Protein AF-0000000085160813 (afdb_homodimer)

Solvent-accessible surface area (backbone atoms only — not comparable to full-atom values): 10496 Å² total; per-residue (Å²): 85,56,68,82,38,68,62,29,59,53,36,38,46,52,50,18,43,39,46,23,71,34,68,50,29,67,55,45,36,49,30,48,58,68,72,34,52,64,67,52,45,16,50,51,15,44,50,53,50,48,43,52,39,50,74,70,67,48,56,68,69,58,50,25,67,74,47,64,45,54,66,67,61,50,50,50,44,50,52,48,46,66,38,85,87,19,41,54,50,55,48,49,51,50,42,51,57,68,76,96,84,55,67,82,38,68,62,29,59,52,36,38,47,52,49,18,43,38,46,25,70,34,67,48,28,67,55,46,36,50,30,49,57,68,73,34,51,62,66,52,45,17,50,51,16,44,50,53,51,49,44,53,40,50,73,70,65,48,55,68,69,57,52,25,67,75,47,66,45,55,66,67,60,50,50,49,44,50,52,48,46,66,37,85,88,19,40,54,50,55,49,50,51,51,41,53,57,68,76,96

Radius of gyration: 16.76 Å; Cα contacts (8 Å, |Δi|>4): 234; chains: 2; bounding box: 32×49×36 Å

Organism: Gracilinema caldarium (strain ATCC 51460 / DSM 7334 / H1) (NCBI:txid744872)

pLDDT: mean 96.13, std 3.28, range [78.94, 98.88]

Nearest PDB structures (foldseek):
  3g1c-assembly1_A-2  TM=8.748E-01  e=9.499E-03  Lachnospira eligens ATCC 27750
  3frw-assembly1_A  TM=8.887E-01  e=3.135E-02  Blautia obeum ATCC 29174
  3frw-assembly2_D  TM=8.848E-01  e=4.867E-02  Blautia obeum ATCC 29174
  3kor-assembly1_A  TM=8.767E-01  e=7.095E-02  Staphylococcus aureus subsp. aureus USA300_TCH1516
  2m8g-assembly1_X  TM=5.312E-01  e=3.279E+00  Aquifex aeolicus VF5

Structure (mmCIF, N/CA/C/O backbone):
data_AF-0000000085160813-model_v1
#
loop_
_entity.id
_entity.type
_entity.pdbx_description
1 polymer 'Trp repressor'
#
loop_
_atom_site.group_PDB
_atom_site.id
_atom_site.type_symbol
_atom_site.label_atom_id
_atom_site.label_alt_id
_atom_site.label_comp_id
_atom_site.l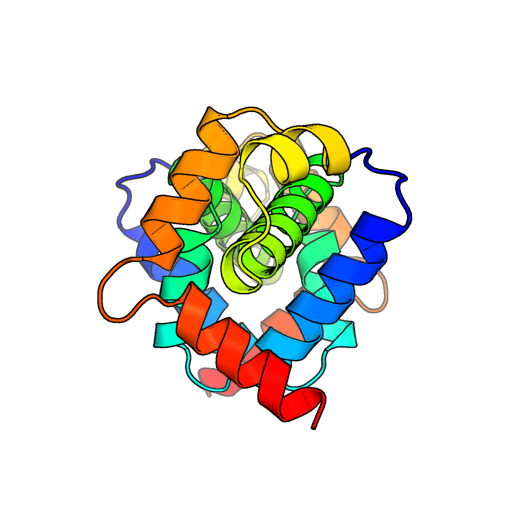abel_asym_id
_atom_site.label_entity_id
_atom_site.label_seq_id
_atom_site.pdbx_PDB_ins_code
_atom_site.Cartn_x
_atom_site.Cartn_y
_atom_site.Cartn_z
_atom_site.occupancy
_atom_site.B_iso_or_equiv
_atom_site.auth_seq_id
_atom_site.auth_comp_id
_atom_site.auth_asym_id
_atom_site.auth_atom_id
_atom_site.pdbx_PDB_model_num
ATOM 1 N N . MET A 1 1 ? 11.016 8.906 8.727 1 80.12 1 MET A N 1
ATOM 2 C CA . MET A 1 1 ? 10.57 8.242 9.953 1 80.12 1 MET A CA 1
ATOM 3 C C . MET A 1 1 ? 11.344 6.945 10.172 1 80.12 1 MET A C 1
ATOM 5 O O . MET A 1 1 ? 11.562 6.18 9.234 1 80.12 1 MET A O 1
ATOM 9 N N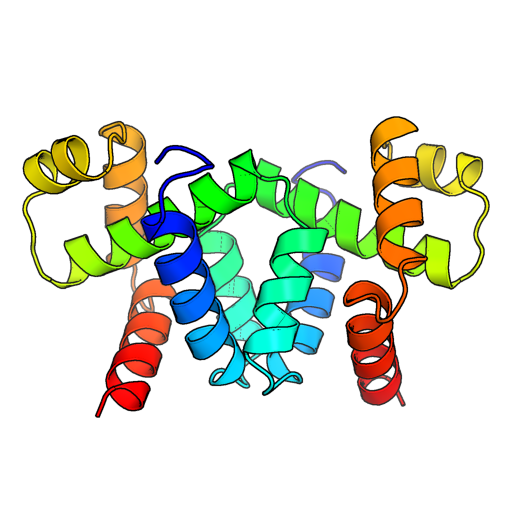 . LYS A 1 2 ? 11.758 6.844 11.344 1 88.06 2 LYS A N 1
ATOM 10 C CA . LYS A 1 2 ? 12.484 5.617 11.672 1 88.06 2 LYS A CA 1
ATOM 11 C C . LYS A 1 2 ? 11.547 4.414 11.695 1 88.06 2 LYS A C 1
ATOM 13 O O . LYS A 1 2 ? 10.383 4.535 12.094 1 88.06 2 LYS A O 1
ATOM 18 N N . ILE A 1 3 ? 12 3.271 11.336 1 89.62 3 ILE A N 1
ATOM 19 C CA . ILE A 1 3 ? 11.195 2.057 11.25 1 89.62 3 ILE A CA 1
ATOM 20 C C . ILE A 1 3 ? 10.547 1.768 12.602 1 89.62 3 ILE A C 1
ATOM 22 O O . ILE A 1 3 ? 9.391 1.343 12.664 1 89.62 3 ILE A O 1
ATOM 26 N N . ASP A 1 4 ? 11.258 2.117 13.633 1 90.62 4 ASP A N 1
ATOM 27 C CA . ASP A 1 4 ? 10.773 1.764 14.969 1 90.62 4 ASP A CA 1
ATOM 28 C C . ASP A 1 4 ? 10 2.918 15.594 1 90.62 4 ASP A C 1
ATOM 30 O O . ASP A 1 4 ? 9.531 2.814 16.734 1 90.62 4 ASP A O 1
ATOM 34 N N . ASP A 1 5 ? 9.805 4.004 14.906 1 92.25 5 ASP A N 1
ATOM 35 C CA . ASP A 1 5 ? 9.023 5.137 15.398 1 92.25 5 ASP A CA 1
ATOM 36 C C . ASP A 1 5 ? 7.566 4.746 15.617 1 92.25 5 ASP A C 1
ATOM 38 O O . ASP A 1 5 ? 6.926 4.184 14.719 1 92.25 5 ASP A O 1
ATOM 42 N N . PRO A 1 6 ? 7.023 4.984 16.828 1 94.19 6 PRO A N 1
ATOM 43 C CA . PRO A 1 6 ? 5.625 4.648 17.094 1 94.19 6 PRO A CA 1
ATOM 44 C C . PRO A 1 6 ? 4.66 5.312 16.125 1 94.19 6 PRO A C 1
ATOM 46 O O . PRO A 1 6 ? 3.572 4.789 15.867 1 94.19 6 PRO A O 1
ATOM 49 N N . ALA A 1 7 ? 5.043 6.387 15.547 1 95.12 7 ALA A N 1
ATOM 50 C CA . ALA A 1 7 ? 4.199 7.105 14.594 1 95.12 7 ALA A CA 1
ATOM 51 C C . ALA A 1 7 ? 3.967 6.281 13.336 1 95.12 7 ALA A C 1
ATOM 53 O O . ALA A 1 7 ? 2.969 6.469 12.641 1 95.12 7 ALA A O 1
ATOM 54 N N . VAL A 1 8 ? 4.922 5.398 13.031 1 96.94 8 VAL A N 1
ATOM 55 C CA . VAL A 1 8 ? 4.762 4.547 11.852 1 96.94 8 VAL A CA 1
ATOM 56 C C . VAL A 1 8 ? 3.527 3.666 12.016 1 96.94 8 VAL A C 1
ATOM 58 O O . VAL A 1 8 ? 2.656 3.639 11.141 1 96.94 8 VAL A O 1
ATOM 61 N N . GLU A 1 9 ? 3.475 3.014 13.156 1 97.25 9 GLU A N 1
ATOM 62 C CA . GLU A 1 9 ? 2.346 2.123 13.414 1 97.25 9 GLU A CA 1
ATOM 63 C C . GLU A 1 9 ? 1.035 2.9 13.484 1 97.25 9 GLU A C 1
ATOM 65 O O . GLU A 1 9 ? 0.008 2.445 12.977 1 97.25 9 GLU A O 1
ATOM 70 N N . MET A 1 10 ? 1.058 4.035 14.094 1 97.44 10 MET A N 1
ATOM 71 C CA . MET A 1 10 ? -0.137 4.867 14.227 1 97.44 10 MET A CA 1
ATOM 72 C C . MET A 1 10 ? -0.658 5.285 12.852 1 97.44 10 MET A C 1
ATOM 74 O O . MET A 1 10 ? -1.855 5.188 12.586 1 97.44 10 MET A O 1
ATOM 78 N N . ASN A 1 11 ? 0.221 5.691 11.992 1 97.94 11 ASN A N 1
ATOM 79 C CA . ASN A 1 11 ? -0.177 6.145 10.664 1 97.94 11 ASN A CA 1
ATOM 80 C C . ASN A 1 11 ? -0.606 4.977 9.773 1 97.94 11 ASN A C 1
ATOM 82 O O . ASN A 1 11 ? -1.525 5.109 8.969 1 97.94 11 ASN A O 1
ATOM 86 N N . LEU A 1 12 ? 0.11 3.828 9.93 1 98.31 12 LEU A N 1
ATOM 87 C CA . LEU A 1 12 ? -0.296 2.648 9.172 1 98.31 12 LEU A CA 1
ATOM 88 C C . LEU A 1 12 ? -1.708 2.217 9.555 1 98.31 12 LEU A C 1
ATOM 90 O O . LEU A 1 12 ? -2.512 1.868 8.688 1 98.31 12 LEU A O 1
ATOM 94 N N . LYS A 1 13 ? -1.999 2.246 10.828 1 98.31 13 LYS A N 1
ATOM 95 C CA . LYS A 1 13 ? -3.326 1.86 11.297 1 98.31 13 LYS A CA 1
ATOM 96 C C . LYS A 1 13 ? -4.391 2.826 10.781 1 98.31 13 LYS A C 1
ATOM 98 O O . LYS A 1 13 ? -5.477 2.402 10.375 1 98.31 13 LYS A O 1
ATOM 103 N N . GLU A 1 14 ? -4.117 4.055 10.875 1 98.56 14 GLU A N 1
ATOM 104 C CA . GLU A 1 14 ? -5.062 5.059 10.383 1 98.56 14 GLU A CA 1
ATOM 105 C C . GLU A 1 14 ? -5.305 4.902 8.883 1 98.56 14 GLU A C 1
ATOM 107 O O . GLU A 1 14 ? -6.445 4.984 8.422 1 98.56 14 GLU A O 1
ATOM 112 N N . LEU A 1 15 ? -4.215 4.695 8.148 1 98.56 15 LEU A N 1
ATOM 113 C CA . LEU A 1 15 ? -4.32 4.449 6.711 1 98.56 15 LEU A CA 1
ATOM 114 C C . LEU A 1 15 ? -5.168 3.211 6.434 1 98.56 15 LEU A C 1
ATOM 116 O O . LEU A 1 15 ? -6.031 3.229 5.555 1 98.56 15 LEU A O 1
ATOM 120 N N . SER A 1 16 ? -4.922 2.16 7.164 1 98.81 16 SER A N 1
ATOM 121 C CA . SER A 1 16 ? -5.652 0.907 7.004 1 98.81 16 SER A CA 1
ATOM 122 C C . SER A 1 16 ? -7.141 1.092 7.297 1 98.81 16 SER A C 1
ATOM 124 O O . SER A 1 16 ? -7.988 0.524 6.609 1 98.81 16 SER A O 1
ATOM 126 N N . ARG A 1 17 ? -7.426 1.904 8.312 1 98.56 17 ARG A N 1
ATOM 127 C CA . ARG A 1 17 ? -8.82 2.221 8.617 1 98.56 17 ARG A CA 1
ATOM 128 C C . ARG A 1 17 ? -9.477 2.955 7.453 1 98.56 17 ARG A C 1
ATOM 130 O O . ARG A 1 17 ? -10.633 2.688 7.121 1 98.56 17 ARG A O 1
ATOM 137 N N . THR A 1 18 ? -8.789 3.836 6.898 1 98.69 18 THR A N 1
ATOM 138 C CA . THR A 1 18 ? -9.312 4.613 5.781 1 98.69 18 THR A CA 1
ATOM 139 C C . THR A 1 18 ? -9.562 3.723 4.57 1 98.69 18 THR A C 1
ATOM 141 O O . THR A 1 18 ? -10.602 3.834 3.914 1 98.69 18 THR A O 1
ATOM 144 N N . LEU A 1 19 ? -8.617 2.84 4.301 1 98.75 19 LEU A N 1
ATOM 145 C CA . LEU A 1 19 ? -8.781 1.889 3.207 1 98.75 19 LEU A CA 1
ATOM 146 C C . LEU A 1 19 ? -9.992 0.988 3.449 1 98.75 19 LEU A C 1
ATOM 148 O O . LEU A 1 19 ? -10.781 0.739 2.533 1 98.75 19 LEU A O 1
ATOM 152 N N . ALA A 1 20 ? -10.18 0.559 4.672 1 98.56 20 ALA A N 1
ATOM 153 C CA . ALA A 1 20 ? -11.273 -0.348 5.02 1 98.56 20 ALA A CA 1
ATOM 154 C C . ALA A 1 20 ? -12.633 0.327 4.828 1 98.56 20 ALA A C 1
ATOM 156 O O . ALA A 1 20 ? -13.641 -0.347 4.625 1 98.56 20 ALA A O 1
ATOM 157 N N . ALA A 1 21 ? -12.586 1.602 4.887 1 98.19 21 ALA A N 1
ATOM 158 C CA . ALA A 1 21 ? -13.82 2.363 4.77 1 98.19 21 ALA A CA 1
ATOM 159 C C . ALA A 1 21 ? -14.102 2.74 3.314 1 98.19 21 ALA A C 1
ATOM 161 O O . ALA A 1 21 ? -15.125 3.354 3.012 1 98.19 21 ALA A O 1
ATOM 162 N N . THR A 1 22 ? -13.18 2.412 2.43 1 97.62 22 THR A N 1
ATOM 163 C CA . THR A 1 22 ? -13.305 2.736 1.013 1 97.62 22 THR A CA 1
ATOM 164 C C . THR A 1 22 ? -13.727 1.505 0.213 1 97.62 22 THR A C 1
ATOM 166 O O . THR A 1 22 ? -12.969 0.536 0.117 1 97.62 22 THR A O 1
ATOM 169 N N . SER A 1 23 ? -14.867 1.475 -0.382 1 96.75 23 SER A N 1
ATOM 170 C CA . SER A 1 23 ? -15.336 0.348 -1.183 1 96.75 23 SER A CA 1
ATOM 171 C C . SER A 1 23 ? -15.117 0.601 -2.67 1 96.75 23 SER A C 1
ATOM 173 O O . SER A 1 23 ? -15.492 -0.225 -3.506 1 96.75 23 SER A O 1
ATOM 175 N N . ASP A 1 24 ? -14.539 1.69 -3.01 1 98.19 24 ASP A N 1
ATOM 176 C CA . ASP A 1 24 ? -14.273 2.086 -4.391 1 98.19 24 ASP A CA 1
ATOM 177 C C . ASP A 1 24 ? -12.883 1.644 -4.832 1 98.19 24 ASP A C 1
ATOM 179 O O . ASP A 1 24 ? -11.891 2.332 -4.57 1 98.19 24 ASP A O 1
ATOM 183 N N . ALA A 1 25 ? -12.844 0.608 -5.648 1 98.62 25 ALA A N 1
ATOM 184 C CA . ALA A 1 25 ? -11.578 0.016 -6.07 1 98.62 25 ALA A CA 1
ATOM 185 C C . ALA A 1 25 ? -10.773 0.993 -6.922 1 98.62 25 ALA A C 1
ATOM 187 O O . ALA A 1 25 ? -9.547 1.037 -6.836 1 98.62 25 ALA A O 1
ATOM 188 N N . GLU A 1 26 ? -11.453 1.735 -7.754 1 98.62 26 GLU A N 1
ATOM 189 C CA . GLU A 1 26 ? -10.766 2.693 -8.609 1 98.62 26 GLU A CA 1
ATOM 190 C C . GLU A 1 26 ? -10.109 3.801 -7.789 1 98.62 26 GLU A C 1
ATOM 192 O O . GLU A 1 26 ? -8.992 4.223 -8.078 1 98.62 26 GLU A O 1
ATOM 197 N N . LEU A 1 27 ? -10.781 4.266 -6.77 1 98.62 27 LEU A N 1
ATOM 198 C CA . LEU A 1 27 ? -10.203 5.262 -5.875 1 98.62 27 LEU A CA 1
ATOM 199 C C . LEU A 1 27 ? -8.984 4.699 -5.152 1 98.62 27 LEU A C 1
ATOM 201 O O . LEU A 1 27 ? -7.973 5.387 -5.008 1 98.62 27 LEU A O 1
ATOM 205 N N . ILE A 1 28 ? -9.102 3.463 -4.738 1 98.81 28 ILE A N 1
ATOM 206 C CA . ILE A 1 28 ? -7.984 2.854 -4.031 1 98.81 28 ILE A CA 1
ATOM 207 C C . ILE A 1 28 ? -6.781 2.744 -4.961 1 98.81 28 ILE A C 1
ATOM 209 O O . ILE A 1 28 ? -5.652 3.061 -4.574 1 98.81 28 ILE A O 1
ATOM 213 N N . ALA A 1 29 ? -7.004 2.326 -6.191 1 98.75 29 ALA A N 1
ATOM 214 C CA . ALA A 1 29 ? -5.914 2.23 -7.156 1 98.75 29 ALA A CA 1
ATOM 215 C C . ALA A 1 29 ? -5.27 3.592 -7.391 1 98.75 29 ALA A C 1
ATOM 217 O O . ALA A 1 29 ? -4.039 3.709 -7.398 1 98.75 29 ALA A O 1
ATOM 218 N N . ASP A 1 30 ? -6.055 4.59 -7.578 1 98.44 30 ASP A N 1
ATOM 219 C CA . ASP A 1 30 ? -5.559 5.941 -7.809 1 98.44 30 ASP A CA 1
ATOM 220 C C . ASP A 1 30 ? -4.789 6.457 -6.594 1 98.44 30 ASP A C 1
ATOM 222 O O . ASP A 1 30 ? -3.76 7.121 -6.742 1 98.44 30 ASP A O 1
ATOM 226 N N . PHE A 1 31 ? -5.316 6.145 -5.441 1 98.81 31 PHE A N 1
ATOM 227 C CA . PHE A 1 31 ? -4.672 6.543 -4.195 1 98.81 31 PHE A CA 1
ATOM 228 C C . PHE A 1 31 ? -3.301 5.891 -4.062 1 98.81 31 PHE A C 1
ATOM 230 O O . PHE A 1 31 ? -2.316 6.566 -3.752 1 98.81 31 PHE A O 1
ATOM 237 N N . LEU A 1 32 ? -3.23 4.613 -4.367 1 98.69 32 LEU A N 1
ATOM 238 C CA . LEU A 1 32 ? -1.956 3.906 -4.277 1 98.69 32 LEU A CA 1
ATOM 239 C C . LEU A 1 32 ? -0.96 4.457 -5.293 1 98.69 32 LEU A C 1
ATOM 241 O O . LEU A 1 32 ? 0.224 4.609 -4.988 1 98.69 32 LEU A O 1
ATOM 245 N N . ARG A 1 33 ? -1.445 4.867 -6.418 1 97.38 33 ARG A N 1
ATOM 246 C CA . ARG A 1 33 ? -0.567 5.43 -7.441 1 97.38 33 ARG A CA 1
ATOM 247 C C . ARG A 1 33 ? -0.028 6.789 -7.008 1 97.38 33 ARG A C 1
ATOM 249 O O . ARG A 1 33 ? 1.071 7.18 -7.406 1 97.38 33 ARG A O 1
ATOM 256 N N . SER A 1 34 ? -0.794 7.504 -6.273 1 97.44 34 SER A N 1
ATOM 257 C CA . SER A 1 34 ? -0.351 8.797 -5.762 1 97.44 34 SER A CA 1
ATOM 258 C C . SER A 1 34 ? 0.61 8.625 -4.59 1 97.44 34 SER A C 1
ATOM 260 O O . SER A 1 34 ? 1.535 9.422 -4.418 1 97.44 34 SER A O 1
ATOM 262 N N . LEU A 1 35 ? 0.397 7.598 -3.85 1 98.06 35 LEU A N 1
ATOM 263 C CA . LEU A 1 35 ? 1.151 7.363 -2.621 1 98.06 35 LEU A CA 1
ATOM 264 C C . LEU A 1 35 ? 2.52 6.766 -2.93 1 98.06 35 LEU A C 1
ATOM 266 O O . LEU A 1 35 ? 3.504 7.07 -2.254 1 98.06 35 LEU A O 1
ATOM 270 N N . LEU A 1 36 ? 2.547 5.926 -3.955 1 97.62 36 LEU A N 1
ATOM 271 C CA . LEU A 1 36 ? 3.746 5.164 -4.289 1 97.62 36 LEU A CA 1
ATOM 272 C C . LEU A 1 36 ? 4.43 5.738 -5.523 1 97.62 36 LEU A C 1
ATOM 274 O O . LEU A 1 36 ? 3.768 6.312 -6.395 1 97.62 36 LEU A O 1
ATOM 278 N N . THR A 1 37 ? 5.688 5.57 -5.609 1 96.12 37 THR A N 1
ATOM 279 C CA . THR A 1 37 ? 6.375 5.852 -6.863 1 96.12 37 THR A CA 1
ATOM 280 C C . THR A 1 37 ? 6.062 4.781 -7.902 1 96.12 37 THR A C 1
ATOM 282 O O . THR A 1 37 ? 5.559 3.707 -7.566 1 96.12 37 THR A O 1
ATOM 285 N N . PRO A 1 38 ? 6.371 5.098 -9.117 1 96.75 38 PRO A N 1
ATOM 286 C CA . PRO A 1 38 ? 6.16 4.074 -10.141 1 96.75 38 PRO A CA 1
ATOM 287 C C . PRO A 1 38 ? 6.93 2.787 -9.859 1 96.75 38 PRO A C 1
ATOM 289 O O . PRO A 1 38 ? 6.402 1.69 -10.062 1 96.75 38 PRO A O 1
ATOM 292 N N . SER A 1 39 ? 8.141 2.926 -9.398 1 96.81 39 SER A N 1
ATOM 293 C CA . SER A 1 39 ? 8.938 1.743 -9.078 1 96.81 39 SER A CA 1
ATOM 294 C C . SER A 1 39 ? 8.328 0.962 -7.922 1 96.81 39 SER A C 1
ATOM 296 O O . SER A 1 39 ? 8.266 -0.269 -7.961 1 96.81 39 SER A O 1
ATOM 298 N N . GLU A 1 40 ? 7.852 1.701 -6.918 1 97.19 40 GLU A N 1
ATOM 299 C CA . GLU A 1 40 ? 7.203 1.055 -5.781 1 97.19 40 GLU A CA 1
ATOM 300 C C . GLU A 1 40 ? 5.902 0.375 -6.199 1 97.19 40 GLU A C 1
ATOM 302 O O . GLU A 1 40 ? 5.574 -0.705 -5.707 1 97.19 40 GLU A O 1
ATOM 307 N N . THR A 1 41 ? 5.227 0.999 -7.086 1 98 41 THR A N 1
ATOM 308 C CA . THR A 1 41 ? 3.986 0.422 -7.594 1 98 41 THR A CA 1
ATOM 309 C C . THR A 1 41 ? 4.258 -0.899 -8.305 1 98 41 THR A C 1
ATOM 311 O O . THR A 1 41 ? 3.561 -1.89 -8.078 1 98 41 THR A O 1
ATOM 314 N N . ALA A 1 42 ? 5.27 -0.896 -9.078 1 97.31 42 ALA A N 1
ATOM 315 C CA . ALA A 1 42 ? 5.66 -2.117 -9.781 1 97.31 42 ALA A CA 1
ATOM 316 C C . ALA A 1 42 ? 6.09 -3.199 -8.789 1 97.31 42 ALA A C 1
ATOM 318 O O . ALA A 1 42 ? 5.77 -4.375 -8.977 1 97.31 42 ALA A O 1
ATOM 319 N N . ASP A 1 43 ? 6.773 -2.762 -7.773 1 96.12 43 ASP A N 1
ATOM 320 C CA . ASP A 1 43 ? 7.238 -3.713 -6.766 1 96.12 43 ASP A CA 1
ATOM 321 C C . ASP A 1 43 ? 6.062 -4.371 -6.051 1 96.12 43 ASP A C 1
ATOM 323 O O . ASP A 1 43 ? 6.035 -5.594 -5.887 1 96.12 43 ASP A O 1
ATOM 327 N N . ILE A 1 44 ? 5.074 -3.584 -5.648 1 97.62 44 ILE A N 1
ATOM 328 C CA . ILE A 1 44 ? 3.951 -4.137 -4.898 1 97.62 44 ILE A CA 1
ATOM 329 C C . ILE A 1 44 ? 3.096 -5.008 -5.816 1 97.62 44 ILE A C 1
ATOM 331 O O . ILE A 1 44 ? 2.578 -6.043 -5.395 1 97.62 44 ILE A O 1
ATOM 335 N N . ALA A 1 45 ? 2.957 -4.543 -7.059 1 97.75 45 ALA A N 1
ATOM 336 C CA . ALA A 1 45 ? 2.244 -5.355 -8.039 1 97.75 45 ALA A CA 1
ATOM 337 C C . ALA A 1 45 ? 2.918 -6.711 -8.227 1 97.75 45 ALA A C 1
ATOM 339 O O . ALA A 1 45 ? 2.244 -7.742 -8.289 1 97.75 45 ALA A O 1
ATOM 340 N N . ALA A 1 46 ? 4.18 -6.691 -8.32 1 96.88 46 ALA A N 1
ATOM 341 C CA . ALA A 1 46 ? 4.938 -7.926 -8.484 1 96.88 46 ALA A CA 1
ATOM 342 C C . ALA A 1 46 ? 4.797 -8.828 -7.266 1 96.88 46 ALA A C 1
ATOM 344 O O . ALA A 1 46 ? 4.695 -10.055 -7.398 1 96.88 46 ALA A O 1
ATOM 345 N N . ARG A 1 47 ? 4.793 -8.242 -6.098 1 97.75 47 ARG A N 1
ATOM 346 C CA . ARG A 1 47 ? 4.652 -9.023 -4.875 1 97.75 47 ARG A CA 1
ATOM 347 C C . ARG A 1 47 ? 3.26 -9.641 -4.777 1 97.75 47 ARG A C 1
ATOM 349 O O . ARG A 1 47 ? 3.109 -10.781 -4.332 1 97.75 47 ARG A O 1
ATOM 356 N N . TRP A 1 48 ? 2.303 -8.898 -5.184 1 98.25 48 TRP A N 1
ATOM 357 C CA . TRP A 1 48 ? 0.951 -9.445 -5.238 1 98.25 48 TRP A CA 1
ATOM 358 C C . TRP A 1 48 ? 0.869 -10.602 -6.223 1 98.25 48 TRP A C 1
ATOM 360 O O . TRP A 1 48 ? 0.301 -11.656 -5.914 1 98.25 48 TRP A O 1
ATOM 370 N N . ALA A 1 49 ? 1.484 -10.438 -7.402 1 97.81 49 ALA A N 1
ATOM 371 C CA . ALA A 1 49 ? 1.507 -11.484 -8.422 1 97.81 49 ALA A CA 1
ATOM 372 C C . ALA A 1 49 ? 2.227 -12.727 -7.914 1 97.81 49 ALA A C 1
ATOM 374 O O . ALA A 1 49 ? 1.775 -13.852 -8.148 1 97.81 49 ALA A O 1
ATOM 375 N N . LEU A 1 50 ? 3.299 -12.492 -7.258 1 97.31 50 LEU A N 1
ATOM 376 C CA . LEU A 1 50 ? 4.102 -13.609 -6.77 1 97.31 50 LEU A CA 1
ATOM 377 C C . LEU A 1 50 ? 3.334 -14.414 -5.727 1 97.31 50 LEU A C 1
ATOM 379 O O . LEU A 1 50 ? 3.371 -15.641 -5.734 1 97.31 50 LEU A O 1
ATOM 383 N N . VAL A 1 51 ? 2.664 -13.758 -4.824 1 97.56 51 VAL A N 1
ATOM 384 C CA . VAL A 1 51 ? 1.917 -14.438 -3.77 1 97.56 51 VAL A CA 1
ATOM 385 C C . VAL A 1 51 ? 0.804 -15.281 -4.387 1 97.56 51 VAL A C 1
ATOM 387 O O . VAL A 1 51 ? 0.543 -16.391 -3.934 1 97.56 51 VAL A 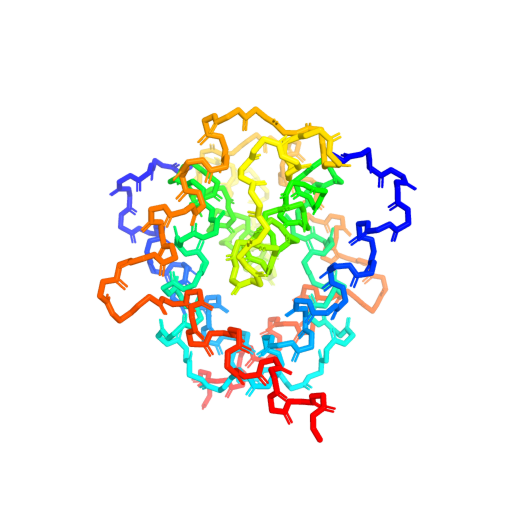O 1
ATOM 390 N N . LYS A 1 52 ? 0.151 -14.75 -5.387 1 97.75 52 LYS A N 1
ATOM 391 C CA . LYS A 1 52 ? -0.882 -15.492 -6.102 1 97.75 52 LYS A CA 1
ATOM 392 C C . LYS A 1 52 ? -0.302 -16.75 -6.758 1 97.75 52 LYS A C 1
ATOM 394 O O . LYS A 1 52 ? -0.897 -17.828 -6.688 1 97.75 52 LYS A O 1
ATOM 399 N N . ALA A 1 53 ? 0.827 -16.594 -7.391 1 97.69 53 ALA A N 1
ATOM 400 C CA . ALA A 1 53 ? 1.481 -17.719 -8.055 1 97.69 53 ALA A CA 1
ATOM 401 C C . ALA A 1 53 ? 1.865 -18.797 -7.047 1 97.69 53 ALA A C 1
ATOM 403 O O . ALA A 1 53 ? 1.688 -20 -7.309 1 97.69 53 ALA A O 1
ATOM 404 N N . LEU A 1 54 ? 2.393 -18.375 -5.914 1 97.69 54 LEU A N 1
ATOM 405 C CA . LEU A 1 54 ? 2.752 -19.312 -4.855 1 97.69 54 LEU A CA 1
ATOM 406 C C . LEU A 1 54 ? 1.525 -20.078 -4.359 1 97.69 54 LEU A C 1
ATOM 408 O O . LEU A 1 54 ? 1.592 -21.281 -4.117 1 97.69 54 LEU A O 1
ATOM 412 N N . ASP A 1 55 ? 0.49 -19.297 -4.176 1 96.81 55 ASP A N 1
ATOM 413 C CA . ASP A 1 55 ? -0.75 -19.922 -3.713 1 96.81 55 ASP A CA 1
ATOM 414 C C . ASP A 1 55 ? -1.246 -20.969 -4.703 1 96.81 55 ASP A C 1
ATOM 416 O O . ASP A 1 55 ? -1.87 -21.953 -4.309 1 96.81 55 ASP A O 1
ATOM 420 N N . ASN A 1 56 ? -1.012 -20.781 -5.988 1 96.75 56 ASN A N 1
ATOM 421 C CA . ASN A 1 56 ? -1.385 -21.719 -7.043 1 96.75 56 ASN A CA 1
ATOM 422 C C . ASN A 1 56 ? -0.344 -22.828 -7.211 1 96.75 56 ASN A C 1
ATOM 424 O O . ASN A 1 56 ? -0.359 -23.547 -8.203 1 96.75 56 ASN A O 1
ATOM 428 N N . LYS A 1 57 ? 0.643 -22.859 -6.367 1 96.56 57 LYS A N 1
ATOM 429 C CA . LYS A 1 57 ? 1.632 -23.922 -6.262 1 96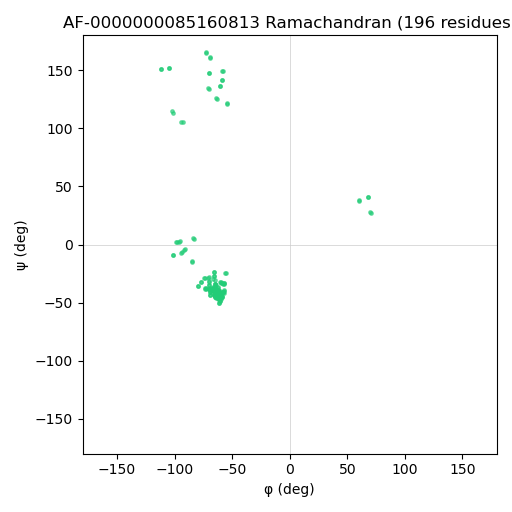.56 57 LYS A CA 1
ATOM 430 C C . LYS A 1 57 ? 2.562 -23.922 -7.473 1 96.56 57 LYS A C 1
ATOM 432 O O . LYS A 1 57 ? 2.992 -24.984 -7.926 1 96.56 57 LYS A O 1
ATOM 437 N N . ILE A 1 58 ? 2.723 -22.781 -8.047 1 96.75 58 ILE A N 1
ATOM 438 C CA . ILE A 1 58 ? 3.734 -22.656 -9.086 1 96.75 58 ILE A CA 1
ATOM 439 C C . ILE A 1 58 ? 5.129 -22.75 -8.469 1 96.75 58 ILE A C 1
ATOM 441 O O . ILE A 1 58 ? 5.391 -22.141 -7.43 1 96.75 58 ILE A O 1
ATOM 445 N N . PRO A 1 59 ? 6.023 -23.531 -9.062 1 96.44 59 PRO A N 1
ATOM 446 C CA . PRO A 1 59 ? 7.375 -23.656 -8.516 1 96.44 59 PRO A CA 1
ATOM 447 C C . PRO A 1 59 ? 8.102 -22.312 -8.438 1 96.44 59 PRO A C 1
ATOM 449 O O . PRO A 1 59 ? 7.977 -21.484 -9.344 1 96.44 59 PRO A O 1
ATOM 452 N N . GLN A 1 60 ? 8.891 -22.109 -7.316 1 95.5 60 GLN A N 1
ATOM 453 C CA . GLN A 1 60 ? 9.547 -20.844 -7.039 1 95.5 60 GLN A CA 1
ATOM 454 C C . GLN A 1 60 ? 10.461 -20.422 -8.188 1 95.5 60 GLN A C 1
ATOM 456 O O . GLN A 1 60 ? 10.523 -19.25 -8.555 1 95.5 60 GLN A O 1
ATOM 461 N N . ARG A 1 61 ? 11.07 -21.406 -8.828 1 93.56 61 ARG A N 1
ATOM 462 C CA . ARG A 1 61 ? 11.992 -21.109 -9.922 1 93.56 61 ARG A CA 1
ATOM 463 C C . ARG A 1 61 ? 11.242 -20.547 -11.125 1 93.56 61 ARG A C 1
ATOM 465 O O . ARG A 1 61 ? 11.742 -19.656 -11.812 1 93.56 61 ARG A O 1
ATOM 472 N N . GLU A 1 62 ? 10.102 -21.078 -11.375 1 95.56 62 GLU A N 1
ATOM 473 C CA . GLU A 1 62 ? 9.273 -20.578 -12.477 1 95.56 62 GLU A CA 1
ATOM 474 C C . GLU A 1 62 ? 8.766 -19.172 -12.195 1 95.56 62 GLU A C 1
ATOM 476 O O . GLU A 1 62 ? 8.742 -18.328 -13.094 1 95.56 62 GLU A O 1
ATOM 481 N N . ILE A 1 63 ? 8.398 -18.891 -10.969 1 95.94 63 ILE A N 1
ATOM 482 C CA . ILE A 1 63 ? 7.938 -17.562 -10.57 1 95.94 63 ILE A CA 1
ATOM 483 C C . ILE A 1 63 ? 9.062 -16.547 -10.773 1 95.94 63 ILE A C 1
ATOM 485 O O . ILE A 1 63 ? 8.836 -15.461 -11.32 1 95.94 63 ILE A O 1
ATOM 489 N N . ALA A 1 64 ? 10.297 -16.938 -10.359 1 93.44 64 ALA A N 1
ATOM 490 C CA . ALA A 1 64 ? 11.461 -16.062 -10.477 1 93.44 64 ALA A CA 1
ATOM 491 C C . ALA A 1 64 ? 11.703 -15.672 -11.93 1 93.44 64 ALA A C 1
ATOM 493 O O . ALA A 1 64 ? 11.914 -14.492 -12.242 1 93.44 64 ALA A O 1
ATOM 494 N N . SER A 1 65 ? 11.617 -16.641 -12.805 1 92.69 65 SER A N 1
ATOM 495 C CA . SER A 1 65 ? 11.859 -16.422 -14.219 1 92.69 65 SER A CA 1
ATOM 496 C C . SER A 1 65 ? 10.758 -15.578 -14.852 1 92.69 65 SER A C 1
ATOM 498 O O . SER A 1 65 ? 11.031 -14.648 -15.617 1 92.69 65 SER A O 1
ATOM 500 N N . THR A 1 66 ? 9.508 -15.797 -14.508 1 91.88 66 THR A N 1
ATOM 501 C CA . THR A 1 66 ? 8.352 -15.156 -15.117 1 91.88 66 THR A CA 1
ATOM 502 C C . THR A 1 66 ? 8.234 -13.703 -14.672 1 91.88 66 THR A C 1
ATOM 504 O O . THR A 1 66 ? 7.953 -12.812 -15.477 1 91.88 66 THR A O 1
ATOM 507 N N . LEU A 1 67 ? 8.539 -13.414 -13.398 1 92.75 67 LEU A N 1
ATOM 508 C CA . LEU A 1 67 ? 8.32 -12.086 -12.844 1 92.75 67 LEU A CA 1
ATOM 509 C C . LEU A 1 67 ? 9.625 -11.297 -12.773 1 92.75 67 LEU A C 1
ATOM 511 O O . LEU A 1 67 ? 9.617 -10.102 -12.469 1 92.75 67 LEU A O 1
ATOM 515 N N . GLY A 1 68 ? 10.688 -12.016 -13.031 1 91.94 68 GLY A N 1
ATOM 516 C CA . GLY A 1 68 ? 11.977 -11.344 -12.969 1 91.94 68 GLY A CA 1
ATOM 517 C C . GLY A 1 68 ? 12.367 -10.93 -11.562 1 91.94 68 GLY A C 1
ATOM 518 O O . GLY A 1 68 ? 12.836 -9.805 -11.352 1 91.94 68 GLY A O 1
ATOM 519 N N . LEU A 1 69 ? 12.109 -11.781 -10.57 1 93.12 69 LEU A N 1
ATOM 520 C CA . LEU A 1 69 ? 12.391 -11.5 -9.172 1 93.12 69 LEU A CA 1
ATOM 521 C C . LEU A 1 69 ? 13.508 -12.391 -8.648 1 93.12 69 LEU A C 1
ATOM 523 O O . LEU A 1 69 ? 13.688 -13.516 -9.133 1 93.12 69 LEU A O 1
ATOM 527 N N . SER A 1 70 ? 14.203 -11.891 -7.723 1 92.75 70 SER A N 1
ATOM 528 C CA . SER A 1 70 ? 15.219 -12.695 -7.059 1 92.75 70 SER A CA 1
ATOM 529 C C . SER A 1 70 ? 14.586 -13.789 -6.199 1 92.75 70 SER A C 1
ATOM 531 O O . SER A 1 70 ? 13.414 -13.688 -5.828 1 92.75 70 SER A O 1
ATOM 533 N N . LEU A 1 71 ? 15.414 -14.766 -5.914 1 92.5 71 LEU A N 1
ATOM 534 C CA . LEU A 1 71 ? 14.945 -15.836 -5.047 1 92.5 71 LEU A CA 1
ATOM 535 C C . LEU A 1 71 ? 14.656 -15.32 -3.643 1 92.5 71 LEU A C 1
ATOM 537 O O . LEU A 1 71 ? 13.742 -15.805 -2.971 1 92.5 71 LEU A O 1
ATOM 541 N N . CYS A 1 72 ? 15.352 -14.344 -3.217 1 94.38 72 CYS A N 1
ATOM 542 C CA . CYS A 1 72 ? 15.117 -13.75 -1.902 1 94.38 72 CYS A CA 1
ATOM 543 C C . CYS A 1 72 ? 13.711 -13.188 -1.797 1 94.38 72 CYS A C 1
ATOM 545 O O . CYS A 1 72 ? 13.023 -13.398 -0.797 1 94.38 72 CYS A O 1
ATOM 547 N N . LYS A 1 73 ? 13.234 -12.484 -2.85 1 95.06 73 LYS A N 1
ATOM 548 C CA . LYS A 1 73 ? 11.891 -11.914 -2.877 1 95.06 73 LYS A CA 1
ATOM 549 C C . LYS A 1 73 ? 10.828 -13 -2.857 1 95.06 73 LYS A C 1
ATOM 551 O O . LYS A 1 73 ? 9.812 -12.875 -2.172 1 95.06 73 LYS A O 1
ATOM 556 N N . ILE A 1 74 ? 11.086 -14.078 -3.572 1 95.81 74 ILE A N 1
ATOM 557 C CA . ILE A 1 74 ? 10.141 -15.188 -3.645 1 95.81 74 ILE A CA 1
ATOM 558 C C . ILE A 1 74 ? 10.078 -15.906 -2.295 1 95.81 74 ILE A C 1
ATOM 560 O O . ILE A 1 74 ? 8.992 -16.219 -1.805 1 95.81 74 ILE A O 1
ATOM 564 N N . THR A 1 75 ? 11.227 -16.125 -1.716 1 95 75 THR A N 1
ATOM 565 C CA . THR A 1 75 ? 11.297 -16.812 -0.433 1 95 75 THR A CA 1
ATOM 566 C C . THR A 1 75 ? 10.586 -16.016 0.652 1 95 75 THR A C 1
ATOM 568 O O . THR A 1 75 ? 9.891 -16.578 1.497 1 95 75 THR A O 1
ATOM 571 N N . ARG A 1 76 ? 10.781 -14.758 0.602 1 95.38 76 ARG A N 1
ATOM 572 C CA . ARG A 1 76 ? 10.062 -13.914 1.549 1 95.38 76 ARG A CA 1
ATOM 573 C C . ARG A 1 76 ? 8.555 -14.055 1.378 1 95.38 76 ARG A C 1
ATOM 575 O O . ARG A 1 76 ? 7.824 -14.195 2.361 1 95.38 76 ARG A O 1
ATOM 582 N N . GLY A 1 77 ? 8.125 -13.953 0.11 1 97.06 77 GLY A N 1
ATOM 583 C CA . GLY A 1 77 ? 6.707 -14.141 -0.16 1 97.06 77 GLY A CA 1
ATOM 584 C C . GLY A 1 77 ? 6.184 -15.484 0.306 1 97.06 77 GLY A C 1
ATOM 585 O O . GLY A 1 77 ? 5.094 -15.57 0.88 1 97.06 77 GLY A O 1
ATOM 586 N N . SER A 1 78 ? 6.984 -16.5 0.107 1 96.69 78 SER A N 1
ATOM 587 C CA . SER A 1 78 ? 6.602 -17.844 0.514 1 96.69 78 SER A CA 1
ATOM 588 C C . SER A 1 78 ? 6.477 -17.953 2.029 1 96.69 78 SER A C 1
ATOM 590 O O . SER A 1 78 ? 5.512 -18.531 2.539 1 96.69 78 SER A O 1
ATOM 592 N N . ARG A 1 79 ? 7.383 -17.391 2.68 1 96.56 79 ARG A N 1
ATOM 593 C CA . ARG A 1 79 ? 7.359 -17.406 4.141 1 96.56 79 ARG A CA 1
ATOM 594 C C . ARG A 1 79 ? 6.125 -16.688 4.676 1 96.56 79 ARG A C 1
ATOM 596 O O . ARG A 1 79 ? 5.445 -17.188 5.566 1 96.56 79 ARG A O 1
ATOM 603 N N . GLU A 1 80 ? 5.883 -15.531 4.121 1 97.25 80 GLU A N 1
ATOM 604 C CA . GLU A 1 80 ? 4.734 -14.742 4.562 1 97.25 80 GLU A CA 1
ATOM 605 C C . GLU A 1 80 ? 3.426 -15.484 4.289 1 97.25 80 GLU A C 1
ATOM 607 O O . GLU A 1 80 ? 2.492 -15.422 5.09 1 97.25 80 GLU A O 1
ATOM 612 N N . LEU A 1 81 ? 3.389 -16.156 3.201 1 97.75 81 LEU A N 1
ATOM 613 C CA . LEU A 1 81 ? 2.18 -16.875 2.803 1 97.75 81 LEU A CA 1
ATOM 614 C C . LEU A 1 81 ? 1.937 -18.078 3.707 1 97.75 81 LEU A C 1
ATOM 616 O O . LEU A 1 81 ? 0.788 -18.422 3.994 1 97.75 81 LEU A O 1
ATOM 620 N N . LYS A 1 82 ? 2.918 -18.625 4.242 1 96.44 82 LYS A N 1
ATOM 621 C CA . LYS A 1 82 ? 2.809 -19.891 4.969 1 96.44 82 LYS A CA 1
ATOM 622 C C . LYS A 1 82 ? 2.627 -19.641 6.465 1 96.44 82 LYS A C 1
ATOM 624 O O . LYS A 1 82 ? 2.373 -20.578 7.223 1 96.44 82 LYS A O 1
ATOM 629 N N . LYS A 1 83 ? 2.725 -18.484 6.883 1 95.88 83 LYS A N 1
ATOM 630 C CA . LYS A 1 83 ? 2.518 -18.172 8.297 1 95.88 83 LYS A CA 1
ATOM 631 C C . LYS A 1 83 ? 1.127 -18.594 8.758 1 95.88 83 LYS A C 1
ATOM 633 O O . LYS A 1 83 ? 0.173 -18.578 7.977 1 95.88 83 LYS A O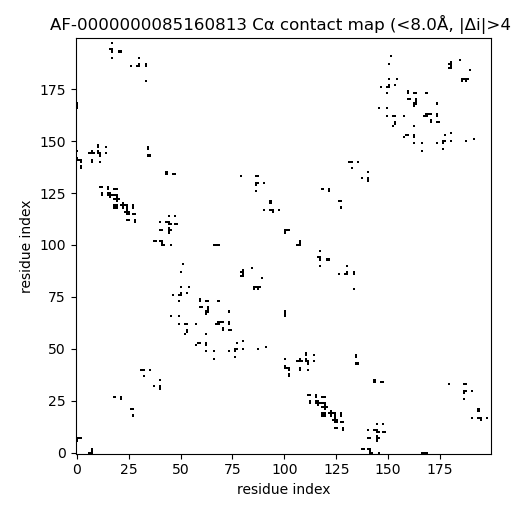 1
ATOM 638 N N . PRO A 1 84 ? 1.151 -18.953 10.078 1 95.12 84 PRO A N 1
ATOM 639 C CA . PRO A 1 84 ? -0.194 -19.141 10.633 1 95.12 84 PRO A CA 1
ATOM 640 C C . PRO A 1 84 ? -1.031 -17.859 10.562 1 95.12 84 PRO A C 1
ATOM 642 O O . PRO A 1 84 ? -0.517 -16.766 10.805 1 95.12 84 PRO A O 1
ATOM 645 N N . ASP A 1 85 ? -2.256 -17.953 10.18 1 95.81 85 ASP A N 1
ATOM 646 C CA . ASP A 1 85 ? -3.162 -16.812 10.062 1 95.81 85 ASP A CA 1
ATOM 647 C C . ASP A 1 85 ? -2.625 -15.789 9.07 1 95.81 85 ASP A C 1
ATOM 649 O O . ASP A 1 85 ? -2.689 -14.586 9.32 1 95.81 85 ASP A O 1
ATOM 653 N N . SER A 1 86 ? -2.016 -16.25 7.977 1 97.69 86 SER A N 1
ATOM 654 C CA . SER A 1 86 ? -1.38 -15.43 6.953 1 97.69 86 SER A CA 1
ATOM 655 C C . SER A 1 86 ? -2.348 -14.391 6.395 1 97.69 86 SER A C 1
ATOM 657 O O . SER A 1 86 ? -3.408 -14.734 5.871 1 97.69 86 SER A O 1
ATOM 659 N N . PRO A 1 87 ? -1.981 -13.156 6.516 1 98.38 87 PRO A N 1
ATOM 660 C CA . PRO A 1 87 ? -2.803 -12.133 5.867 1 98.38 87 PRO A CA 1
ATOM 661 C C . PRO A 1 87 ? -2.902 -12.328 4.355 1 98.38 87 PRO A C 1
ATOM 663 O O . PRO A 1 87 ? -3.934 -12.008 3.754 1 98.38 87 PRO A O 1
ATOM 666 N N . PHE A 1 88 ? -1.809 -12.844 3.752 1 98.5 88 PHE A N 1
ATOM 667 C CA . PHE A 1 88 ? -1.841 -13.125 2.322 1 98.5 88 PHE A CA 1
ATOM 668 C C . PHE A 1 88 ? -2.943 -14.125 1.989 1 98.5 88 PHE A C 1
ATOM 670 O O . PHE A 1 88 ? -3.717 -13.914 1.052 1 98.5 88 PHE A O 1
ATOM 677 N N . ARG A 1 89 ? -3.051 -15.148 2.777 1 97.75 89 ARG A N 1
ATOM 678 C CA . ARG A 1 89 ? -4.07 -16.172 2.527 1 97.75 89 ARG A CA 1
ATOM 679 C C . ARG A 1 89 ? -5.473 -15.578 2.672 1 97.75 89 ARG A C 1
ATOM 681 O O . ARG A 1 89 ? -6.363 -15.891 1.88 1 97.75 89 ARG A O 1
ATOM 688 N N . LYS A 1 90 ? -5.645 -14.836 3.686 1 98.25 90 LYS A N 1
ATOM 689 C CA . LYS A 1 90 ? -6.949 -14.219 3.912 1 98.25 90 LYS A CA 1
ATOM 690 C C . LYS A 1 90 ? -7.332 -13.297 2.756 1 98.25 90 LYS A C 1
ATOM 692 O O . LYS A 1 90 ? -8.477 -13.312 2.301 1 98.25 90 LYS A O 1
ATOM 697 N N . MET A 1 91 ? -6.375 -12.562 2.258 1 98.56 91 MET A N 1
ATOM 698 C CA . MET A 1 91 ? -6.637 -11.648 1.146 1 98.56 91 MET A CA 1
ATOM 699 C C . MET A 1 91 ? -6.91 -12.43 -0.139 1 98.56 91 MET A C 1
ATOM 701 O O . MET A 1 91 ? -7.75 -12.023 -0.944 1 98.56 91 MET A O 1
ATOM 705 N N . LEU A 1 92 ? -6.176 -13.508 -0.315 1 98.19 92 LEU A N 1
ATOM 706 C CA . LEU A 1 92 ? -6.402 -14.344 -1.487 1 98.19 92 LEU A CA 1
ATOM 707 C C . LEU A 1 92 ? -7.789 -14.969 -1.445 1 98.19 92 LEU A C 1
ATOM 709 O O . LEU A 1 92 ? -8.43 -15.133 -2.484 1 98.19 92 LEU A O 1
ATOM 713 N N . HIS A 1 93 ? -8.203 -15.336 -0.244 1 97.62 93 HIS A N 1
ATOM 714 C CA . HIS A 1 93 ? -9.555 -15.875 -0.093 1 97.62 93 HIS A CA 1
ATOM 715 C C . HIS A 1 93 ? -10.602 -14.836 -0.49 1 97.62 93 HIS A C 1
ATOM 717 O O . HIS A 1 93 ? -11.602 -15.172 -1.137 1 97.62 93 HIS A O 1
ATOM 723 N N . ILE A 1 94 ? -10.398 -13.641 -0.127 1 98 94 ILE A N 1
ATOM 724 C CA . ILE A 1 94 ? -11.305 -12.562 -0.503 1 98 94 ILE A CA 1
ATOM 725 C C . ILE A 1 94 ? -11.32 -12.414 -2.023 1 98 94 ILE A C 1
ATOM 727 O O . ILE A 1 94 ? -12.391 -12.297 -2.627 1 98 94 ILE A O 1
ATOM 731 N N . LEU A 1 95 ? -10.141 -12.422 -2.617 1 97.5 95 LEU A N 1
ATOM 732 C CA . LEU A 1 95 ? -10.031 -12.328 -4.07 1 97.5 95 LEU A CA 1
ATOM 733 C C . LEU A 1 95 ? -10.805 -13.453 -4.746 1 97.5 95 LEU A C 1
ATOM 735 O O . LEU A 1 95 ? -11.531 -13.219 -5.711 1 97.5 95 LEU A O 1
ATOM 739 N N . ASP A 1 96 ? -10.695 -14.641 -4.191 1 96.31 96 ASP A N 1
ATOM 740 C CA . ASP A 1 96 ? -11.367 -15.805 -4.758 1 96.31 96 ASP A CA 1
ATOM 741 C C . ASP A 1 96 ? -12.883 -15.648 -4.699 1 96.31 96 ASP A C 1
ATOM 743 O O . ASP A 1 96 ? -13.594 -16.078 -5.613 1 96.31 96 ASP A O 1
ATOM 747 N N . ASN A 1 97 ? -13.312 -15.031 -3.68 1 95.44 97 ASN A N 1
ATOM 748 C CA . ASN A 1 97 ? -14.742 -14.828 -3.521 1 95.44 97 ASN A CA 1
ATOM 749 C C . ASN A 1 97 ? -15.266 -13.758 -4.477 1 95.44 97 ASN A C 1
ATOM 751 O O . ASN A 1 97 ? -16.438 -13.781 -4.855 1 95.44 97 ASN A O 1
ATOM 755 N N . LEU A 1 98 ? -14.422 -12.828 -4.828 1 94.38 98 LEU A N 1
ATOM 756 C CA . LEU A 1 98 ? -14.797 -11.797 -5.789 1 94.38 98 LEU A CA 1
ATOM 757 C C . LEU A 1 98 ? -14.938 -12.391 -7.191 1 94.38 98 LEU A C 1
ATOM 759 O O . LEU A 1 98 ? -15.758 -11.922 -7.984 1 94.38 98 LEU A O 1
ATOM 763 N N . ASP A 1 99 ? -14.133 -13.328 -7.469 1 88.94 99 ASP A N 1
ATOM 764 C CA . ASP A 1 99 ? -14.094 -13.914 -8.805 1 88.94 99 ASP A CA 1
ATOM 765 C C . ASP A 1 99 ? -15.141 -15.016 -8.953 1 88.94 99 ASP A C 1
ATOM 767 O O . ASP A 1 99 ? -15.414 -15.477 -10.062 1 88.94 99 ASP A O 1
ATOM 771 N N . ARG A 1 100 ? -15.695 -15.484 -7.852 1 79.44 100 ARG A N 1
ATOM 772 C CA . ARG A 1 100 ? -16.812 -16.422 -7.902 1 79.44 100 ARG A CA 1
ATOM 773 C C . ARG A 1 100 ? -18.125 -15.711 -8.148 1 79.44 100 ARG A C 1
ATOM 775 O O . ARG A 1 100 ? -18.297 -14.555 -7.754 1 79.44 100 ARG A O 1
ATOM 782 N N . MET B 1 1 ? 9.398 -6.66 -12.328 1 80.5 1 MET B N 1
ATOM 783 C CA . MET B 1 1 ? 8.461 -6.152 -13.328 1 80.5 1 MET B CA 1
ATOM 784 C C . MET B 1 1 ? 8.82 -4.727 -13.734 1 80.5 1 MET B C 1
ATOM 786 O O . MET B 1 1 ? 9.156 -3.902 -12.883 1 80.5 1 MET B O 1
ATOM 790 N N . LYS B 1 2 ? 8.82 -4.578 -14.977 1 88.31 2 LYS B N 1
ATOM 791 C CA . LYS B 1 2 ? 9.109 -3.236 -15.461 1 88.31 2 LYS B CA 1
ATOM 792 C C . LYS B 1 2 ? 7.969 -2.273 -15.148 1 88.31 2 LYS B C 1
ATOM 794 O O . LYS B 1 2 ? 6.801 -2.666 -15.164 1 88.31 2 LYS B O 1
ATOM 799 N N . ILE B 1 3 ? 8.25 -1.056 -14.906 1 89.62 3 ILE B N 1
ATOM 800 C CA . ILE B 1 3 ? 7.266 -0.048 -14.531 1 89.62 3 ILE B CA 1
ATOM 801 C C . ILE B 1 3 ? 6.184 0.042 -15.602 1 89.62 3 ILE B C 1
ATOM 803 O O . ILE B 1 3 ? 5 0.194 -15.289 1 89.62 3 ILE B O 1
ATOM 807 N N . ASP B 1 4 ? 6.598 -0.187 -16.812 1 90.75 4 ASP B N 1
ATOM 808 C CA . ASP B 1 4 ? 5.66 0.002 -17.922 1 90.75 4 ASP B CA 1
ATOM 809 C C . ASP B 1 4 ? 5.004 -1.318 -18.312 1 90.75 4 ASP B C 1
ATOM 811 O O . ASP B 1 4 ? 4.18 -1.358 -19.234 1 90.75 4 ASP B O 1
ATOM 815 N N . ASP B 1 5 ? 5.277 -2.389 -17.656 1 92.31 5 ASP B N 1
ATOM 816 C CA . ASP B 1 5 ? 4.652 -3.684 -17.906 1 92.31 5 ASP B CA 1
ATOM 817 C C . ASP B 1 5 ? 3.15 -3.633 -17.641 1 92.31 5 ASP B C 1
ATOM 819 O O . ASP B 1 5 ? 2.719 -3.199 -16.578 1 92.31 5 ASP B O 1
ATOM 823 N N . PRO B 1 6 ? 2.32 -4.02 -18.641 1 94.25 6 PRO B N 1
ATOM 824 C CA . PRO B 1 6 ? 0.87 -4.016 -18.438 1 94.25 6 PRO B CA 1
ATOM 825 C C . PRO B 1 6 ? 0.437 -4.844 -17.234 1 94.25 6 PRO B C 1
ATOM 827 O O . PRO B 1 6 ? -0.604 -4.566 -16.641 1 94.25 6 PRO B O 1
ATOM 830 N N . ALA B 1 7 ? 1.21 -5.785 -16.859 1 95.25 7 ALA B N 1
ATOM 831 C CA . ALA B 1 7 ? 0.893 -6.641 -15.719 1 95.25 7 ALA B CA 1
ATOM 832 C C . ALA B 1 7 ? 0.886 -5.844 -14.414 1 95.25 7 ALA B C 1
ATOM 834 O O . ALA B 1 7 ? 0.221 -6.227 -13.453 1 95.25 7 ALA B O 1
ATOM 835 N N . VAL B 1 8 ? 1.662 -4.758 -14.391 1 97 8 VAL B N 1
ATOM 836 C CA . VAL B 1 8 ? 1.693 -3.922 -13.195 1 97 8 VAL B CA 1
ATOM 837 C C . VAL B 1 8 ? 0.303 -3.348 -12.93 1 97 8 VAL B C 1
ATOM 839 O O . VAL B 1 8 ? -0.232 -3.484 -11.828 1 97 8 VAL B O 1
ATOM 842 N N . GLU B 1 9 ? -0.252 -2.773 -13.977 1 97.31 9 GLU B N 1
ATOM 843 C CA . GLU B 1 9 ? -1.574 -2.17 -13.836 1 97.31 9 GLU B CA 1
ATOM 844 C C . GLU B 1 9 ? -2.633 -3.225 -13.523 1 97.31 9 GLU B C 1
ATOM 846 O O . GLU B 1 9 ? -3.525 -2.994 -12.703 1 97.31 9 GLU B O 1
ATOM 851 N N . MET B 1 10 ? -2.547 -4.348 -14.148 1 97.5 10 MET B N 1
ATOM 852 C CA . MET B 1 10 ? -3.502 -5.43 -13.93 1 97.5 10 MET B CA 1
ATOM 853 C C . MET B 1 10 ? -3.459 -5.91 -12.484 1 97.5 10 MET B C 1
ATOM 855 O O . MET B 1 10 ? -4.504 -6.07 -11.844 1 97.5 10 MET B O 1
ATOM 859 N N . ASN B 1 11 ? -2.285 -6.07 -11.953 1 97.94 11 ASN B N 1
ATOM 860 C CA . ASN B 1 11 ? -2.137 -6.555 -10.586 1 97.94 11 ASN B CA 1
ATOM 861 C C . ASN B 1 11 ? -2.518 -5.484 -9.57 1 97.94 11 ASN B C 1
ATOM 863 O O . ASN B 1 11 ? -3.086 -5.793 -8.516 1 97.94 11 ASN B O 1
ATOM 867 N N . LEU B 1 12 ? -2.168 -4.203 -9.891 1 98.31 12 LEU B N 1
ATOM 868 C CA . LEU B 1 12 ? -2.57 -3.119 -9.008 1 98.31 12 LEU B CA 1
ATOM 869 C C . LEU B 1 12 ? -4.09 -3.031 -8.914 1 98.31 12 LEU B C 1
ATOM 871 O O . LEU B 1 12 ? -4.641 -2.842 -7.82 1 98.31 12 LEU B O 1
ATOM 875 N N . LYS B 1 13 ? -4.75 -3.174 -10.023 1 98.31 13 LYS B N 1
ATOM 876 C CA . LYS B 1 13 ? -6.211 -3.115 -10.039 1 98.31 13 LYS B CA 1
ATOM 877 C C . LYS B 1 13 ? -6.816 -4.277 -9.258 1 98.31 13 LYS B C 1
ATOM 879 O O . LYS B 1 13 ? -7.781 -4.098 -8.516 1 98.31 13 LYS B O 1
ATOM 884 N N . GLU B 1 14 ? -6.309 -5.422 -9.477 1 98.56 14 GLU B N 1
ATOM 885 C CA . GLU B 1 14 ? -6.797 -6.594 -8.758 1 98.56 14 GLU B CA 1
ATOM 886 C C . GLU B 1 14 ? -6.594 -6.441 -7.254 1 98.56 14 GLU B C 1
ATOM 888 O O . GLU B 1 14 ? -7.484 -6.762 -6.465 1 98.56 14 GLU B O 1
ATOM 893 N N . LEU B 1 15 ? -5.406 -5.969 -6.879 1 98.56 15 LEU B N 1
ATOM 894 C CA . LEU B 1 15 ? -5.109 -5.699 -5.477 1 98.56 15 LEU B CA 1
ATOM 895 C C . LEU B 1 15 ? -6.086 -4.676 -4.902 1 98.56 15 LEU B C 1
ATOM 897 O O . LEU B 1 15 ? -6.598 -4.852 -3.797 1 98.56 15 LEU B O 1
ATOM 901 N N . SER B 1 16 ? -6.332 -3.617 -5.633 1 98.81 16 SER B N 1
ATOM 902 C CA . SER B 1 16 ? -7.238 -2.557 -5.203 1 98.81 16 SER B CA 1
ATOM 903 C C . SER B 1 16 ? -8.656 -3.084 -5.023 1 98.81 16 SER B C 1
ATOM 905 O O . SER B 1 16 ? -9.352 -2.699 -4.082 1 98.81 16 SER B O 1
ATOM 907 N N . ARG B 1 17 ? -9.055 -3.979 -5.93 1 98.56 17 ARG B N 1
ATOM 908 C CA . ARG B 1 17 ? -10.367 -4.613 -5.793 1 98.56 17 ARG B CA 1
ATOM 909 C C . ARG B 1 17 ? -10.445 -5.434 -4.508 1 98.56 17 ARG B C 1
ATOM 911 O O . ARG B 1 17 ? -11.461 -5.422 -3.818 1 98.56 17 ARG B O 1
ATOM 918 N N . THR B 1 18 ? -9.43 -6.109 -4.227 1 98.69 18 THR B N 1
ATOM 919 C CA . THR B 1 18 ? -9.383 -6.945 -3.033 1 98.69 18 THR B CA 1
ATOM 920 C C . THR B 1 18 ? -9.438 -6.09 -1.771 1 98.69 18 THR B C 1
ATOM 922 O O . THR B 1 18 ? -10.164 -6.41 -0.826 1 98.69 18 THR B O 1
ATOM 925 N N . LEU B 1 19 ? -8.68 -5.004 -1.775 1 98.75 19 LEU B N 1
ATOM 926 C CA . LEU B 1 19 ? -8.711 -4.078 -0.651 1 98.75 19 LEU B CA 1
ATOM 927 C C . LEU B 1 19 ? -10.102 -3.482 -0.471 1 98.75 19 LEU B C 1
ATOM 929 O O . LEU B 1 19 ? -10.602 -3.385 0.653 1 98.75 19 LEU B O 1
ATOM 933 N N . ALA B 1 20 ? -10.766 -3.148 -1.561 1 98.56 20 ALA B N 1
ATOM 934 C CA . ALA B 1 20 ? -12.086 -2.527 -1.515 1 98.56 20 ALA B CA 1
ATOM 935 C C . ALA B 1 20 ? -13.125 -3.484 -0.934 1 98.56 20 ALA B C 1
ATOM 937 O O . ALA B 1 20 ? -14.141 -3.053 -0.39 1 98.56 20 ALA B O 1
ATOM 938 N N . ALA B 1 21 ? -12.805 -4.719 -1.052 1 98.25 21 ALA B N 1
ATOM 939 C CA . ALA B 1 21 ? -13.734 -5.738 -0.574 1 98.25 21 ALA B CA 1
ATOM 940 C C . ALA B 1 21 ? -13.438 -6.117 0.874 1 98.25 21 ALA B C 1
ATOM 942 O O . ALA B 1 21 ? -14.156 -6.922 1.47 1 98.25 21 ALA B O 1
ATOM 943 N N . THR B 1 22 ? -12.367 -5.562 1.422 1 97.62 22 THR B N 1
ATOM 944 C CA . THR B 1 22 ? -11.961 -5.855 2.791 1 97.62 22 THR B CA 1
ATOM 945 C C . THR B 1 22 ? -12.383 -4.73 3.732 1 97.62 22 THR B C 1
ATOM 947 O O . THR B 1 22 ? -11.875 -3.607 3.633 1 97.62 22 THR B O 1
ATOM 950 N N . SER B 1 23 ? -13.273 -4.93 4.641 1 96.56 23 SER B N 1
ATOM 951 C CA . SER B 1 23 ? -13.727 -3.916 5.586 1 96.56 23 SER B CA 1
ATOM 952 C C . SER B 1 23 ? -13.008 -4.051 6.926 1 96.56 23 SER B C 1
ATOM 954 O O . SER B 1 23 ? -13.289 -3.301 7.863 1 96.56 23 SER B O 1
ATOM 956 N N . ASP B 1 24 ? -12.117 -4.953 7.027 1 98.19 24 ASP B N 1
ATOM 957 C CA . ASP B 1 24 ? -11.359 -5.219 8.25 1 98.19 24 ASP B CA 1
ATOM 958 C C . ASP B 1 24 ? -10.031 -4.461 8.25 1 98.19 24 ASP B C 1
ATOM 960 O O . ASP B 1 24 ? -9.047 -4.918 7.672 1 98.19 24 ASP B O 1
ATOM 964 N N . ALA B 1 25 ? -9.977 -3.418 9.047 1 98.62 25 ALA B N 1
ATOM 965 C CA . ALA B 1 25 ? -8.812 -2.539 9.078 1 98.62 25 ALA B CA 1
ATOM 966 C C . ALA B 1 25 ? -7.586 -3.277 9.602 1 98.62 25 ALA B C 1
ATOM 968 O O . ALA B 1 25 ? -6.469 -3.049 9.133 1 98.62 25 ALA B O 1
ATOM 969 N N . GLU B 1 26 ? -7.781 -4.121 10.578 1 98.62 26 GLU B N 1
ATOM 970 C CA . GLU B 1 26 ? -6.66 -4.867 11.141 1 98.62 26 GLU B CA 1
ATOM 971 C C . GLU B 1 26 ? -6.07 -5.832 10.117 1 98.62 26 GLU B C 1
ATOM 973 O O . GLU B 1 26 ? -4.848 -5.98 10.031 1 98.62 26 GLU B O 1
ATOM 978 N N . LEU B 1 27 ? -6.902 -6.477 9.344 1 98.62 27 LEU B N 1
ATOM 979 C CA . LEU B 1 27 ? -6.426 -7.348 8.281 1 98.62 27 LEU B CA 1
ATOM 980 C C . LEU B 1 27 ? -5.652 -6.555 7.23 1 98.62 27 LEU B C 1
ATOM 982 O O . LEU B 1 27 ? -4.609 -7 6.75 1 98.62 27 LEU B O 1
ATOM 986 N N . ILE B 1 28 ? -6.168 -5.402 6.914 1 98.81 28 ILE B N 1
ATOM 987 C CA . ILE B 1 28 ? -5.492 -4.582 5.914 1 98.81 28 ILE B CA 1
ATOM 988 C C . ILE B 1 28 ? -4.113 -4.172 6.43 1 98.81 28 ILE B C 1
ATOM 990 O O . ILE B 1 28 ? -3.125 -4.238 5.695 1 98.81 28 ILE B O 1
ATOM 994 N N . ALA B 1 29 ? -4.031 -3.76 7.684 1 98.75 29 ALA B N 1
ATOM 995 C CA . ALA B 1 29 ? -2.744 -3.387 8.266 1 98.75 29 ALA B CA 1
ATOM 996 C C . ALA B 1 29 ? -1.77 -4.562 8.234 1 98.75 29 ALA B C 1
ATOM 998 O O . AL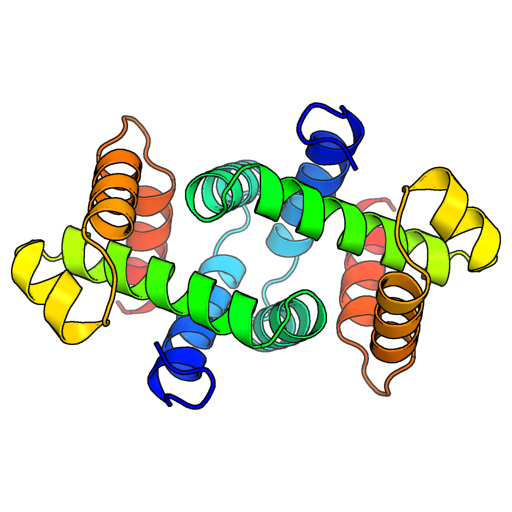A B 1 29 ? -0.606 -4.398 7.859 1 98.75 29 ALA B O 1
ATOM 999 N N . ASP B 1 30 ? -2.207 -5.703 8.625 1 98.44 30 ASP B N 1
ATOM 1000 C CA . ASP B 1 30 ? -1.372 -6.898 8.633 1 98.44 30 ASP B CA 1
ATOM 1001 C C . ASP B 1 30 ? -0.925 -7.273 7.223 1 98.44 30 ASP B C 1
ATOM 1003 O O . ASP B 1 30 ? 0.218 -7.684 7.016 1 98.44 30 ASP B O 1
ATOM 1007 N N . PHE B 1 31 ? -1.846 -7.125 6.305 1 98.88 31 PHE B N 1
ATOM 1008 C CA . PHE B 1 31 ? -1.554 -7.41 4.906 1 98.88 31 PHE B CA 1
ATOM 1009 C C . PHE B 1 31 ? -0.474 -6.477 4.375 1 98.88 31 PHE B C 1
ATOM 1011 O O . PHE B 1 31 ? 0.489 -6.922 3.748 1 98.88 31 PHE B O 1
ATOM 1018 N N . LEU B 1 32 ? -0.604 -5.207 4.688 1 98.69 32 LEU B N 1
ATOM 1019 C CA . LEU B 1 32 ? 0.387 -4.234 4.23 1 98.69 32 LEU B CA 1
ATOM 1020 C C . LEU B 1 32 ? 1.746 -4.508 4.867 1 98.69 32 LEU B C 1
ATOM 1022 O O . LEU B 1 32 ? 2.779 -4.406 4.199 1 98.69 32 LEU B O 1
ATOM 1026 N N . ARG B 1 33 ? 1.749 -4.977 6.078 1 97.38 33 ARG B N 1
ATOM 1027 C CA . ARG B 1 33 ? 3.004 -5.289 6.754 1 97.38 33 ARG B CA 1
ATOM 1028 C C . ARG B 1 33 ? 3.672 -6.508 6.129 1 97.38 33 ARG B C 1
ATOM 1030 O O . ARG B 1 33 ? 4.898 -6.629 6.148 1 97.38 33 ARG B O 1
ATOM 1037 N N . SER B 1 34 ? 2.896 -7.398 5.641 1 97.44 34 SER B N 1
ATOM 1038 C CA . SER B 1 34 ? 3.438 -8.578 4.973 1 97.44 34 SER B CA 1
ATOM 1039 C C . SER B 1 34 ? 3.92 -8.242 3.564 1 97.44 34 SER B C 1
ATOM 1041 O O . SER B 1 34 ? 4.898 -8.82 3.086 1 97.44 34 SER B O 1
ATOM 1043 N N . LEU B 1 35 ? 3.256 -7.32 2.965 1 98.06 35 LEU B N 1
ATOM 1044 C CA . LEU B 1 35 ? 3.518 -6.969 1.573 1 98.06 35 LEU B CA 1
ATOM 1045 C C . LEU B 1 35 ? 4.742 -6.07 1.461 1 98.06 35 LEU B C 1
ATOM 1047 O O . LEU B 1 35 ? 5.508 -6.176 0.5 1 98.06 35 LEU B O 1
ATOM 1051 N N . LEU B 1 36 ? 4.902 -5.199 2.449 1 97.62 36 LEU B N 1
ATOM 1052 C CA . LEU B 1 36 ? 5.941 -4.176 2.416 1 97.62 36 LEU B CA 1
ATOM 1053 C C . LEU B 1 36 ? 7.086 -4.535 3.357 1 97.62 36 LEU B C 1
ATOM 1055 O O . LEU B 1 36 ? 6.879 -5.215 4.367 1 97.62 36 LEU B O 1
ATOM 1059 N N . THR B 1 37 ? 8.234 -4.082 3.051 1 96.12 37 THR B N 1
ATOM 1060 C CA . THR B 1 37 ? 9.32 -4.16 4.016 1 96.12 37 THR B CA 1
ATOM 1061 C C . THR B 1 37 ? 9.117 -3.148 5.145 1 96.12 37 THR B C 1
ATOM 1063 O O . THR B 1 37 ? 8.305 -2.23 5.02 1 96.12 37 THR B O 1
ATOM 1066 N N . PRO B 1 38 ? 9.859 -3.346 6.188 1 96.75 38 PRO B N 1
ATOM 1067 C CA . PRO B 1 38 ? 9.75 -2.361 7.266 1 96.75 38 PRO B CA 1
ATOM 1068 C C . PRO B 1 38 ? 10.078 -0.943 6.805 1 96.75 38 PRO B C 1
ATOM 1070 O O . PRO B 1 38 ? 9.414 0.012 7.207 1 96.75 38 PRO B O 1
ATOM 1073 N N . SER B 1 39 ? 11.094 -0.82 5.98 1 96.88 39 SER B N 1
ATOM 1074 C CA . SER B 1 39 ? 11.453 0.5 5.477 1 96.88 39 SER B CA 1
ATOM 1075 C C . SER B 1 39 ? 10.359 1.08 4.598 1 96.88 39 SER B C 1
ATOM 1077 O O . SER B 1 39 ? 10.031 2.266 4.699 1 96.88 39 SER B O 1
ATOM 1079 N N . GLU B 1 40 ? 9.766 0.214 3.77 1 97.19 40 GLU B N 1
ATOM 1080 C CA . GLU B 1 40 ? 8.672 0.655 2.912 1 97.19 40 GLU B CA 1
ATOM 1081 C C . GLU B 1 40 ? 7.445 1.038 3.738 1 97.19 40 GLU B C 1
ATOM 1083 O O . GLU B 1 40 ? 6.742 1.995 3.408 1 97.19 40 GLU B O 1
ATOM 1088 N N . THR B 1 41 ? 7.238 0.304 4.773 1 98 41 THR B N 1
ATOM 1089 C CA . THR B 1 41 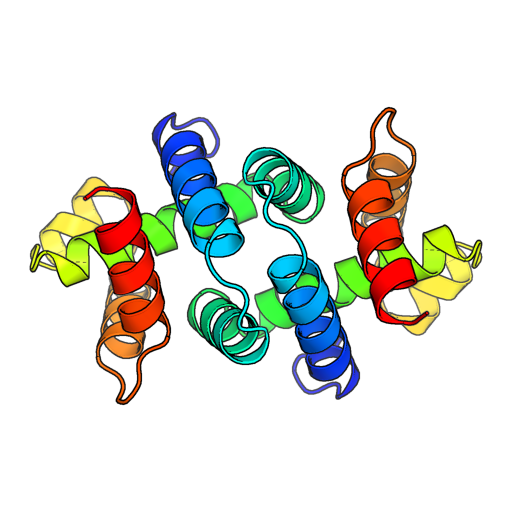? 6.121 0.605 5.66 1 98 41 THR B CA 1
ATOM 1090 C C . THR B 1 41 ? 6.293 1.979 6.301 1 98 41 THR B C 1
ATOM 1092 O O . THR B 1 41 ? 5.355 2.777 6.336 1 98 41 THR B O 1
ATOM 1095 N N . ALA B 1 42 ? 7.465 2.248 6.723 1 97.25 42 ALA B N 1
ATOM 1096 C CA . ALA B 1 42 ? 7.773 3.551 7.309 1 97.25 42 ALA B CA 1
ATOM 1097 C C . ALA B 1 42 ? 7.617 4.664 6.277 1 97.25 42 ALA B C 1
ATOM 1099 O O . ALA B 1 42 ? 7.113 5.746 6.594 1 97.25 42 ALA B O 1
ATOM 1100 N N . ASP B 1 43 ? 8.039 4.348 5.074 1 96.06 43 ASP B N 1
ATOM 1101 C CA . ASP B 1 43 ? 7.941 5.34 4.008 1 96.06 43 ASP B CA 1
ATOM 1102 C C . ASP B 1 43 ? 6.484 5.691 3.721 1 96.06 43 ASP B C 1
ATOM 1104 O O . ASP B 1 43 ? 6.133 6.867 3.613 1 96.06 43 ASP B O 1
ATOM 1108 N N . ILE B 1 44 ? 5.621 4.688 3.623 1 97.62 44 ILE B N 1
ATOM 1109 C CA . ILE B 1 44 ? 4.223 4.938 3.285 1 97.62 44 ILE B CA 1
ATOM 1110 C C . ILE B 1 44 ? 3.527 5.629 4.453 1 97.62 44 ILE B C 1
ATOM 1112 O O . ILE B 1 44 ? 2.686 6.508 4.25 1 97.62 44 ILE B O 1
ATOM 1116 N N . ALA B 1 45 ? 3.885 5.203 5.66 1 97.69 45 ALA B N 1
ATOM 1117 C CA . ALA B 1 45 ? 3.35 5.867 6.844 1 97.69 45 ALA B CA 1
ATOM 1118 C C . ALA B 1 45 ? 3.725 7.348 6.855 1 97.69 45 ALA B C 1
ATOM 1120 O O . ALA B 1 45 ? 2.891 8.203 7.164 1 97.69 45 ALA B O 1
ATOM 1121 N N . ALA B 1 46 ? 4.922 7.613 6.543 1 96.88 46 ALA B N 1
ATOM 1122 C CA . ALA B 1 46 ? 5.402 8.992 6.512 1 96.88 46 ALA B CA 1
ATOM 1123 C C . ALA B 1 46 ? 4.688 9.797 5.426 1 96.88 46 ALA B C 1
ATOM 1125 O O . ALA B 1 46 ? 4.355 10.969 5.629 1 96.88 46 ALA B O 1
ATOM 1126 N N . ARG B 1 47 ? 4.449 9.172 4.305 1 97.75 47 ARG B N 1
ATOM 1127 C CA . ARG B 1 47 ? 3.758 9.859 3.215 1 97.75 47 ARG B CA 1
ATOM 1128 C C . ARG B 1 47 ? 2.305 10.148 3.58 1 97.75 47 ARG B C 1
ATOM 1130 O O . ARG B 1 47 ? 1.771 11.203 3.242 1 97.75 47 ARG B O 1
ATOM 1137 N N . TRP B 1 48 ? 1.71 9.227 4.246 1 98.25 48 TRP B N 1
ATOM 1138 C CA . TRP B 1 48 ? 0.354 9.453 4.734 1 98.25 48 TRP B CA 1
ATOM 1139 C C . TRP B 1 48 ? 0.326 10.609 5.738 1 98.25 48 TRP B C 1
ATOM 1141 O O . TRP B 1 48 ? -0.533 11.484 5.656 1 98.25 48 TRP B O 1
ATOM 1151 N N . ALA B 1 49 ? 1.298 10.625 6.664 1 97.75 49 ALA B N 1
ATOM 1152 C CA . ALA B 1 49 ? 1.402 11.688 7.66 1 97.75 49 ALA B CA 1
ATOM 1153 C C . ALA B 1 49 ? 1.629 13.039 7 1 97.75 49 ALA B C 1
ATOM 1155 O O . ALA B 1 49 ? 1.031 14.047 7.398 1 97.75 49 ALA B O 1
ATOM 1156 N N . LEU B 1 50 ? 2.465 13.023 6.035 1 97.38 50 LEU B N 1
ATOM 1157 C CA . LEU B 1 50 ? 2.803 14.281 5.363 1 97.38 50 LEU B CA 1
ATOM 1158 C C . LEU B 1 50 ? 1.589 14.852 4.637 1 97.38 50 LEU B C 1
ATOM 1160 O O . LEU B 1 50 ? 1.349 16.062 4.676 1 97.38 50 LEU B O 1
ATOM 1164 N N . VAL B 1 51 ? 0.831 14.023 3.967 1 97.5 51 VAL B N 1
ATOM 1165 C CA . VAL B 1 51 ? -0.341 14.477 3.223 1 97.5 51 VAL B CA 1
ATOM 1166 C C . VAL B 1 51 ? -1.365 15.078 4.184 1 97.5 51 VAL B C 1
ATOM 1168 O O . VAL B 1 51 ? -1.996 16.094 3.877 1 97.5 51 VAL B O 1
ATOM 1171 N N . LYS B 1 52 ? -1.536 14.445 5.316 1 97.69 52 LYS B N 1
ATOM 1172 C CA . LYS B 1 52 ? -2.434 14.969 6.344 1 97.69 52 LYS B CA 1
ATOM 1173 C C . LYS B 1 52 ? -1.974 16.344 6.832 1 97.69 52 LYS B C 1
ATOM 1175 O O . LYS B 1 52 ? -2.787 17.25 6.988 1 97.69 52 LYS B O 1
ATOM 1180 N N . ALA B 1 53 ? -0.71 16.484 7.074 1 97.69 53 ALA B N 1
ATOM 1181 C CA . ALA B 1 53 ? -0.153 17.75 7.535 1 97.69 53 ALA B CA 1
ATOM 1182 C C . ALA B 1 53 ? -0.357 18.844 6.5 1 97.69 53 ALA B C 1
ATOM 1184 O O . ALA B 1 53 ? -0.707 19.984 6.844 1 97.69 53 ALA B O 1
ATOM 1185 N N . LEU B 1 54 ? -0.128 18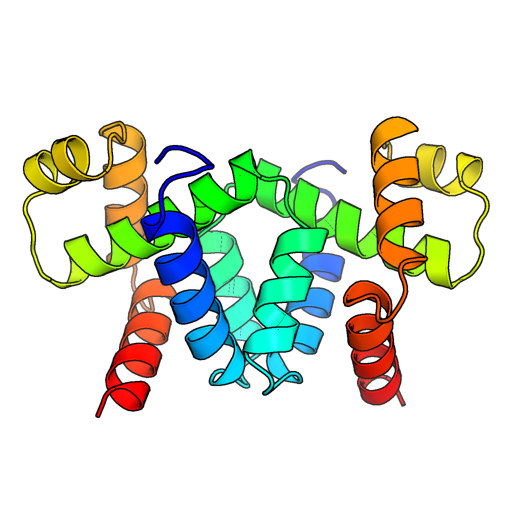.516 5.242 1 97.62 54 LEU B N 1
ATOM 1186 C CA . LEU B 1 54 ? -0.339 19.469 4.16 1 97.62 54 LEU B CA 1
ATOM 1187 C C . LEU B 1 54 ? -1.798 19.906 4.102 1 97.62 54 LEU B C 1
ATOM 1189 O O . LEU B 1 54 ? -2.086 21.078 3.891 1 97.62 54 LEU B O 1
ATOM 1193 N N . ASP B 1 55 ? -2.633 18.906 4.23 1 96.75 55 ASP B N 1
ATOM 1194 C CA . ASP B 1 55 ? -4.059 19.203 4.203 1 96.75 55 ASP B CA 1
ATOM 1195 C C . ASP B 1 55 ? -4.441 20.156 5.336 1 96.75 55 ASP B C 1
ATOM 1197 O O . ASP B 1 55 ? -5.363 20.969 5.191 1 96.75 55 ASP B O 1
ATOM 1201 N N . ASN B 1 56 ? -3.781 20.078 6.461 1 96.75 56 ASN B N 1
ATOM 1202 C CA . ASN B 1 56 ? -4.004 20.953 7.613 1 96.75 56 ASN B CA 1
ATOM 1203 C C . ASN B 1 56 ? -3.238 22.266 7.48 1 96.75 56 ASN B C 1
ATOM 1205 O O . ASN B 1 56 ? -3.105 23.016 8.453 1 96.75 56 ASN B O 1
ATOM 1209 N N . LYS B 1 57 ? -2.6 22.484 6.367 1 96.5 57 LYS B N 1
ATOM 1210 C CA . LYS B 1 57 ? -1.965 23.75 5.996 1 96.5 57 LYS B CA 1
ATOM 1211 C C . LYS B 1 57 ? -0.728 24.016 6.848 1 96.5 57 LYS B C 1
ATOM 1213 O O . LYS B 1 57 ? -0.433 25.156 7.184 1 96.5 57 LYS B O 1
ATOM 1218 N N . ILE B 1 58 ? -0.145 22.953 7.297 1 96.75 58 ILE B N 1
ATOM 1219 C CA . ILE B 1 58 ? 1.143 23.109 7.965 1 96.75 58 ILE B CA 1
ATOM 1220 C C . ILE B 1 58 ? 2.215 23.469 6.941 1 96.75 58 ILE B C 1
ATOM 1222 O O . ILE B 1 58 ? 2.27 22.891 5.855 1 96.75 58 ILE B O 1
ATOM 1226 N N . PRO B 1 59 ? 3.051 24.453 7.25 1 96.38 59 PRO B N 1
ATOM 1227 C CA . PRO B 1 59 ? 4.098 24.844 6.309 1 96.38 59 PRO B CA 1
ATOM 1228 C C . PRO B 1 59 ? 5.047 23.703 5.961 1 96.38 59 PRO B C 1
ATOM 1230 O O . PRO B 1 59 ? 5.398 22.906 6.828 1 96.38 59 PRO B O 1
ATOM 1233 N N . GLN B 1 60 ? 5.465 23.656 4.645 1 95.44 60 GLN B N 1
ATOM 1234 C CA . GLN B 1 60 ? 6.27 22.547 4.129 1 95.44 60 GLN B CA 1
ATOM 1235 C C . GLN B 1 60 ? 7.57 22.406 4.914 1 95.44 60 GLN B C 1
ATOM 1237 O O . GLN B 1 60 ? 8 21.281 5.199 1 95.44 60 GLN B O 1
ATOM 1242 N N . ARG B 1 61 ? 8.117 23.516 5.355 1 93.62 61 ARG B N 1
ATOM 1243 C CA . ARG B 1 61 ? 9.375 23.469 6.094 1 93.62 61 ARG B CA 1
ATOM 1244 C C . ARG B 1 61 ? 9.195 22.812 7.453 1 93.62 61 ARG B C 1
ATOM 1246 O O . ARG B 1 61 ? 10.078 22.078 7.918 1 93.62 61 ARG B O 1
ATOM 1253 N N . GLU B 1 62 ? 8.102 23.078 8.055 1 95.5 62 GLU B N 1
ATOM 1254 C CA . GLU B 1 62 ? 7.797 22.469 9.344 1 95.5 62 GLU B CA 1
ATOM 1255 C C . GLU B 1 62 ? 7.555 20.969 9.203 1 95.5 62 GLU B C 1
ATOM 1257 O O . GLU B 1 62 ? 8.008 20.172 10.031 1 95.5 62 GLU B O 1
ATOM 1262 N N . ILE B 1 63 ? 6.879 20.547 8.156 1 95.94 63 ILE B N 1
ATOM 1263 C CA . ILE B 1 63 ? 6.625 19.141 7.891 1 95.94 63 ILE B CA 1
ATOM 1264 C C . ILE B 1 63 ? 7.949 18.406 7.688 1 95.94 63 ILE B C 1
ATOM 1266 O O . ILE B 1 63 ? 8.164 17.328 8.242 1 95.94 63 ILE B O 1
ATOM 1270 N N . ALA B 1 64 ? 8.859 19.047 6.898 1 93.25 64 ALA B N 1
ATOM 1271 C CA . ALA B 1 64 ? 10.164 18.453 6.609 1 93.25 64 ALA B CA 1
ATOM 1272 C C . ALA B 1 64 ? 10.945 18.188 7.895 1 93.25 64 ALA B C 1
ATOM 1274 O O . ALA B 1 64 ? 11.492 17.109 8.086 1 93.25 64 ALA B O 1
ATOM 1275 N N . SER B 1 65 ? 10.938 19.172 8.773 1 92.69 65 SER B N 1
ATOM 1276 C CA . SER B 1 65 ? 11.672 19.062 10.031 1 92.69 65 SER B CA 1
ATOM 1277 C C . SER B 1 65 ? 11.039 18.031 10.953 1 92.69 65 SER B C 1
ATOM 1279 O O . SER B 1 65 ? 11.75 17.219 11.555 1 92.69 65 SER B O 1
ATOM 1281 N N . THR B 1 66 ? 9.734 17.953 11.055 1 91.81 66 THR B N 1
ATOM 1282 C CA . THR B 1 66 ? 9.008 17.094 11.984 1 91.81 66 THR B CA 1
ATOM 1283 C C . THR B 1 66 ? 9.094 15.633 11.555 1 91.81 66 THR B C 1
ATOM 1285 O O . THR B 1 66 ? 9.289 14.75 12.383 1 91.81 66 THR B O 1
ATOM 1288 N N . LEU B 1 67 ? 9.039 15.367 10.242 1 92.62 67 LEU B N 1
ATOM 1289 C CA . LEU B 1 67 ? 8.961 13.992 9.742 1 92.62 67 LEU B CA 1
ATOM 1290 C C . LEU B 1 67 ? 10.32 13.516 9.242 1 92.62 67 LEU B C 1
ATOM 1292 O O . LEU B 1 67 ? 10.484 12.336 8.922 1 92.62 67 LEU B O 1
ATOM 1296 N N . GLY B 1 68 ? 11.219 14.469 9.18 1 91.94 68 GLY B N 1
ATOM 1297 C CA . GLY B 1 68 ? 12.539 14.102 8.703 1 91.94 68 GLY B CA 1
ATOM 1298 C C . GLY B 1 68 ? 12.555 13.719 7.234 1 91.94 68 GLY B C 1
ATOM 1299 O O . GLY B 1 68 ? 13.18 12.727 6.852 1 91.94 68 GLY B O 1
ATOM 1300 N N . LEU B 1 69 ? 11.812 14.453 6.406 1 93.12 69 LEU B N 1
ATOM 1301 C CA . LEU B 1 69 ? 11.703 14.18 4.977 1 93.12 69 LEU B CA 1
ATOM 1302 C C . LEU B 1 69 ? 12.367 15.281 4.16 1 93.12 69 LEU B C 1
ATOM 1304 O O . LEU B 1 69 ? 12.43 16.438 4.598 1 93.12 69 LEU B O 1
ATOM 1308 N N . SER B 1 70 ? 12.828 14.906 3.049 1 92.62 70 SER B N 1
ATOM 1309 C CA . SER B 1 70 ? 13.375 15.898 2.123 1 92.62 70 SER B CA 1
ATOM 1310 C C . SER B 1 70 ? 12.273 16.781 1.548 1 92.62 70 SER B C 1
ATOM 1312 O O . SER B 1 70 ? 11.102 16.406 1.56 1 92.62 70 SER B O 1
ATOM 1314 N N . LEU B 1 71 ? 12.727 17.891 1.043 1 92.5 71 LEU B N 1
ATOM 1315 C CA . LEU B 1 71 ? 11.773 18.797 0.412 1 92.5 71 LEU B CA 1
ATOM 1316 C C . LEU B 1 71 ? 11.188 18.188 -0.851 1 92.5 71 LEU B C 1
ATOM 1318 O O . LEU B 1 71 ? 10.023 18.422 -1.184 1 92.5 71 LEU B O 1
ATOM 1322 N N . CYS B 1 72 ? 11.914 17.375 -1.502 1 94.44 72 CYS B N 1
ATOM 1323 C CA . CYS B 1 72 ? 11.422 16.703 -2.697 1 94.44 72 CYS B CA 1
ATOM 1324 C C . CYS B 1 72 ? 10.219 15.828 -2.373 1 94.44 72 CYS B C 1
ATOM 1326 O O . CYS B 1 72 ? 9.219 15.844 -3.1 1 94.44 72 CYS B O 1
ATOM 1328 N N . LYS B 1 73 ? 10.273 15.086 -1.254 1 95 73 LYS B N 1
ATOM 1329 C CA . LYS B 1 73 ? 9.172 14.227 -0.829 1 95 73 LYS B CA 1
ATOM 1330 C C . LYS B 1 73 ? 7.934 15.047 -0.472 1 95 73 LYS B C 1
ATOM 1332 O O . LYS B 1 73 ? 6.812 14.672 -0.809 1 95 73 LYS B O 1
ATOM 1337 N N . ILE B 1 74 ? 8.156 16.188 0.165 1 95.69 74 ILE B N 1
ATOM 1338 C CA . ILE B 1 74 ? 7.055 17.062 0.566 1 95.69 74 ILE B CA 1
ATOM 1339 C C . ILE B 1 74 ? 6.414 17.688 -0.671 1 95.69 74 ILE B C 1
ATOM 1341 O O . ILE B 1 74 ? 5.188 17.719 -0.786 1 95.69 74 ILE B O 1
ATOM 1345 N N . THR B 1 75 ? 7.238 18.125 -1.57 1 95.06 75 THR B N 1
ATOM 1346 C CA . THR B 1 75 ? 6.742 18.766 -2.783 1 95.06 75 THR B CA 1
ATOM 1347 C C . THR B 1 75 ? 5.93 17.781 -3.619 1 95.06 75 THR B C 1
ATOM 1349 O O . THR B 1 75 ? 4.895 18.141 -4.18 1 95.06 75 THR B O 1
ATOM 1352 N N . ARG B 1 76 ? 6.395 16.609 -3.682 1 95.38 76 ARG B N 1
ATOM 1353 C CA . ARG B 1 76 ? 5.629 15.586 -4.387 1 95.38 76 ARG B CA 1
ATOM 1354 C C . ARG B 1 76 ? 4.258 15.391 -3.746 1 95.38 76 ARG B C 1
ATOM 1356 O O . ARG B 1 76 ? 3.242 15.336 -4.445 1 95.38 76 ARG B O 1
ATOM 1363 N N . GLY B 1 77 ? 4.285 15.242 -2.41 1 97 77 GLY B N 1
ATOM 1364 C CA . GLY B 1 77 ? 3.02 15.117 -1.705 1 97 77 GLY B CA 1
ATOM 1365 C C . GLY B 1 77 ? 2.09 16.297 -1.938 1 97 77 GLY B C 1
ATOM 1366 O O . GLY B 1 77 ? 0.888 16.109 -2.139 1 97 77 GLY B O 1
ATOM 1367 N N . SER B 1 78 ? 2.666 17.469 -1.975 1 96.69 78 SER B N 1
ATOM 1368 C CA . SER B 1 78 ? 1.883 18.672 -2.195 1 96.69 78 SER B CA 1
ATOM 1369 C C . SER B 1 78 ? 1.272 18.688 -3.592 1 96.69 78 SER B C 1
ATOM 1371 O O . SER B 1 78 ? 0.095 19.016 -3.756 1 96.69 78 SER B O 1
ATOM 1373 N N . ARG B 1 79 ? 2.037 18.328 -4.512 1 96.5 79 ARG B N 1
ATOM 1374 C CA . ARG B 1 79 ? 1.559 18.281 -5.887 1 96.5 79 ARG B CA 1
ATOM 1375 C C . ARG B 1 79 ? 0.412 17.281 -6.035 1 96.5 79 ARG B C 1
ATOM 1377 O O . ARG B 1 79 ? -0.608 17.594 -6.656 1 96.5 79 ARG B O 1
ATOM 1384 N N . GLU B 1 80 ? 0.618 16.125 -5.48 1 97.25 80 GLU B N 1
ATOM 1385 C CA . GLU B 1 80 ? -0.405 15.094 -5.566 1 97.25 80 GLU B CA 1
ATOM 1386 C C . GLU B 1 80 ? -1.692 15.523 -4.871 1 97.25 80 GLU B C 1
ATOM 1388 O O . GLU B 1 80 ? -2.791 15.227 -5.348 1 97.25 80 GLU B O 1
ATOM 1393 N N . LEU B 1 81 ? -1.538 16.219 -3.801 1 97.75 81 LEU B N 1
ATOM 1394 C CA . LEU B 1 81 ? -2.691 16.656 -3.021 1 97.75 81 LEU B CA 1
ATOM 1395 C C . LEU B 1 81 ? -3.467 17.734 -3.76 1 97.75 81 LEU B C 1
ATOM 1397 O O . LEU B 1 81 ? -4.695 17.812 -3.662 1 97.75 81 LEU B O 1
ATOM 1401 N N . LYS B 1 82 ? -2.854 18.484 -4.547 1 96.44 82 LYS B N 1
ATOM 1402 C CA . LYS B 1 82 ? -3.465 19.656 -5.16 1 96.44 82 LYS B CA 1
ATOM 1403 C C . LYS B 1 82 ? -4.047 19.328 -6.527 1 96.44 82 LYS B C 1
ATOM 1405 O O . LYS B 1 82 ? -4.727 20.156 -7.137 1 96.44 82 LYS B O 1
ATOM 1410 N N . LYS B 1 83 ? -3.834 18.203 -7 1 95.88 83 LYS B N 1
ATOM 1411 C CA . LYS B 1 83 ? -4.395 17.797 -8.289 1 95.88 83 LYS B CA 1
ATOM 1412 C C . LYS B 1 83 ? -5.918 17.891 -8.273 1 95.88 83 LYS B C 1
ATOM 1414 O O . LYS B 1 83 ? -6.547 17.672 -7.234 1 95.88 83 LYS B O 1
ATOM 1419 N N . PRO B 1 84 ? -6.387 18.188 -9.531 1 95.06 84 PRO B N 1
ATOM 1420 C CA . PRO B 1 84 ? -7.84 18.031 -9.633 1 95.06 84 PRO B CA 1
ATOM 1421 C C . PRO B 1 84 ? -8.305 16.609 -9.352 1 95.06 84 PRO B C 1
ATOM 1423 O O . PRO B 1 84 ? -7.664 15.648 -9.773 1 95.06 84 PRO B O 1
ATOM 1426 N N . ASP B 1 85 ? -9.344 16.438 -8.602 1 95.81 85 ASP B N 1
ATOM 1427 C CA . ASP B 1 85 ? -9.883 15.133 -8.25 1 95.81 85 ASP B CA 1
ATOM 1428 C C . ASP B 1 85 ? -8.852 14.289 -7.508 1 95.81 85 ASP B C 1
ATOM 1430 O O . ASP B 1 85 ? -8.719 13.094 -7.766 1 95.81 85 ASP B O 1
ATOM 1434 N N . SER B 1 86 ? -8.047 14.914 -6.645 1 97.69 86 SER B N 1
ATOM 1435 C CA . SER B 1 86 ? -6.953 14.297 -5.895 1 97.69 86 SER B CA 1
ATOM 1436 C C . SER B 1 86 ? -7.438 13.094 -5.098 1 97.69 86 SER B C 1
ATOM 1438 O O . SER B 1 86 ? -8.328 13.219 -4.254 1 97.69 86 SER B O 1
ATOM 1440 N N . PRO B 1 87 ? -6.863 11.969 -5.375 1 98.38 87 PRO B N 1
ATOM 1441 C CA . PRO B 1 87 ? -7.188 10.805 -4.539 1 98.38 87 PRO B CA 1
ATOM 1442 C C . PRO B 1 87 ? -6.855 11.031 -3.066 1 98.38 87 PRO B C 1
ATOM 1444 O O . PRO B 1 87 ? -7.547 10.516 -2.188 1 98.38 87 PRO B O 1
ATOM 1447 N N . PHE B 1 88 ? -5.773 11.812 -2.82 1 98.5 88 PHE B N 1
ATOM 1448 C CA . PHE B 1 88 ? -5.418 12.133 -1.441 1 98.5 88 PHE B CA 1
ATOM 1449 C C . PHE B 1 88 ? -6.559 12.867 -0.745 1 98.5 88 PHE B C 1
ATOM 1451 O O . PHE B 1 88 ? -6.93 12.523 0.38 1 98.5 88 PHE B O 1
ATOM 1458 N N . ARG B 1 89 ? -7.137 13.812 -1.421 1 97.75 89 ARG B N 1
ATOM 1459 C CA . ARG B 1 89 ? -8.227 14.578 -0.828 1 97.75 89 ARG B CA 1
ATOM 1460 C C . ARG B 1 89 ? -9.438 13.695 -0.55 1 97.75 89 ARG B C 1
ATOM 1462 O O . ARG B 1 89 ? -10.078 13.82 0.493 1 97.75 89 ARG B O 1
ATOM 1469 N N . LYS B 1 90 ? -9.742 12.883 -1.489 1 98.25 90 LYS B N 1
ATOM 1470 C CA . LYS B 1 90 ? -10.875 11.984 -1.317 1 98.25 90 LYS B CA 1
ATOM 1471 C C . LYS B 1 90 ? -10.664 11.047 -0.131 1 98.25 90 LYS B C 1
ATOM 1473 O O . LYS B 1 90 ? -11.578 10.82 0.66 1 98.25 90 LYS B O 1
ATOM 1478 N N . MET B 1 91 ? -9.453 10.555 0.018 1 98.56 91 MET B N 1
ATOM 1479 C CA . MET B 1 91 ? -9.148 9.656 1.125 1 98.56 91 MET B CA 1
ATOM 1480 C C . MET B 1 91 ? -9.172 10.398 2.455 1 98.56 91 MET B C 1
ATOM 1482 O O . MET B 1 91 ? -9.617 9.852 3.469 1 98.56 91 MET B O 1
ATOM 1486 N N . LEU B 1 92 ? -8.68 11.625 2.428 1 98.19 92 LEU B N 1
ATOM 1487 C CA . LEU B 1 92 ? -8.711 12.43 3.643 1 98.19 92 LEU B CA 1
ATOM 1488 C C . LEU B 1 92 ? -10.148 12.734 4.059 1 98.19 92 LEU B C 1
ATOM 1490 O O . LEU B 1 92 ? -10.453 12.789 5.25 1 98.19 92 LEU B O 1
ATOM 1494 N N . HIS B 1 93 ? -10.992 12.945 3.064 1 97.56 93 HIS B N 1
ATOM 1495 C CA . HIS B 1 93 ? -12.406 13.164 3.361 1 97.56 93 HIS B CA 1
ATOM 1496 C C . HIS B 1 93 ? -13.016 11.938 4.031 1 97.56 93 HIS B C 1
ATOM 1498 O O . HIS B 1 93 ? -13.812 12.062 4.969 1 97.56 93 HIS B O 1
ATOM 1504 N N . ILE B 1 94 ? -12.672 10.805 3.584 1 97.94 94 ILE B N 1
ATOM 1505 C CA . ILE B 1 94 ? -13.148 9.562 4.188 1 97.94 94 ILE B CA 1
ATOM 1506 C C . ILE B 1 94 ? -12.656 9.469 5.629 1 97.94 94 ILE B C 1
ATOM 1508 O O . ILE B 1 94 ? -13.43 9.141 6.535 1 97.94 94 ILE B O 1
ATOM 1512 N N . LEU B 1 95 ? -11.375 9.773 5.82 1 97.5 95 LEU B N 1
ATOM 1513 C CA . LEU B 1 95 ? -10.805 9.758 7.16 1 97.5 95 LEU B CA 1
ATOM 1514 C C . LEU B 1 95 ? -11.555 10.711 8.086 1 97.5 95 LEU B C 1
ATOM 1516 O O . LEU B 1 95 ? -11.875 10.359 9.219 1 97.5 95 LEU B O 1
ATOM 1520 N N . ASP B 1 96 ? -11.898 11.867 7.562 1 96.31 96 ASP B N 1
ATOM 1521 C CA . ASP B 1 96 ? -12.602 12.875 8.352 1 96.31 96 ASP B CA 1
ATOM 1522 C C . ASP B 1 96 ? -13.984 12.375 8.766 1 96.31 96 ASP B C 1
ATOM 1524 O O . ASP B 1 96 ? -14.453 12.672 9.867 1 96.31 96 ASP B O 1
ATOM 1528 N N . ASN B 1 97 ? -14.562 11.625 7.922 1 95.44 97 ASN B N 1
ATOM 1529 C CA . ASN B 1 97 ? -15.891 11.102 8.211 1 95.44 97 ASN B CA 1
ATOM 1530 C C . ASN B 1 97 ? -15.836 9.977 9.242 1 95.44 97 ASN B C 1
ATOM 1532 O O . ASN B 1 97 ? -16.812 9.742 9.969 1 95.44 97 ASN B O 1
ATOM 1536 N N . LEU B 1 98 ? -14.734 9.273 9.281 1 94.38 98 LEU B N 1
ATOM 1537 C CA . LEU B 1 98 ? -14.547 8.219 10.266 1 94.38 98 LEU B CA 1
ATOM 1538 C C . LEU B 1 98 ? -14.375 8.805 11.664 1 94.38 98 LEU B C 1
ATOM 1540 O O . LEU B 1 98 ? -14.773 8.195 12.656 1 94.38 98 LEU B O 1
ATOM 1544 N N . ASP B 1 99 ? -13.75 9.906 11.711 1 88.75 99 ASP B N 1
ATOM 1545 C CA . ASP B 1 99 ? -13.43 10.531 12.992 1 88.75 99 ASP B CA 1
ATOM 1546 C C . ASP B 1 99 ? -14.594 11.375 13.5 1 88.75 99 ASP B C 1
ATOM 1548 O O . ASP B 1 99 ? -14.617 11.789 14.664 1 88.75 99 ASP B O 1
ATOM 1552 N N . ARG B 1 100 ? -15.562 11.656 12.641 1 78.94 100 ARG B N 1
ATOM 1553 C CA . ARG B 1 100 ? -16.781 12.32 13.078 1 78.94 100 ARG B CA 1
ATOM 1554 C C . ARG B 1 100 ? -17.766 11.328 13.695 1 78.94 100 ARG B C 1
ATOM 1556 O O . ARG B 1 100 ? -17.781 10.156 13.32 1 78.94 100 ARG B O 1
#

Secondary structure (DSSP, 8-state):
--TT-HHHHHHHHHHHHHHHT---HHHHHHHHHHHS-HHHHHHHHHHHHHHHHHHTT--HHHHHHHHT--HHHHHHHHHHHHSTT-HHHHHHHHHHHHH-/--TT-HHHHHHHHHHHHHHHT---HHHHHHHHHHHS-HHHHHHHHHHHHHHHHHHTT--HHHHHHHHT--HHHHHHHHHHHHSTT-HHHHHHHHHHHHH-

Sequence (200 aa):
MKIDDPAVEMNLKELSRTLAATSDAELIADFLRSLLTPSETADIAARWALVKALDNKIPQREIASTLGLSLCKITRGSRELKKPDSPFRKMLHILDNLDRMKIDDPAVEMNLKELSRTLAATSDAELIADFLRSLLTPSETADIAARWALVKALDNKIPQREIASTLGLSLCKITRGSRELKKPDSPFRKMLHILDNLDR

InterPro domains:
  IPR000831 Trp repressor [PF01371] (11-93)
  IPR010921 Trp repressor/replication initiator [SSF48295] (11-92)
  IPR013335 Trp repressor, bacterial [PTHR38025] (20-93)
  IPR038116 TrpR-like superfamily [G3DSA:1.10.1270.10] (4-99)

Foldseek 3Di:
DDPPDPVVVVVVVVVVVVVVVDPDPVVVVVVVPVVDDPVVVLVVVLLLVLLVCVVVVNDLVVSCVVSVDDSVSNVVSNVLSPDDVRPSVVVVVVVVVVVD/DDPPDPVVVVVVVVVVVVVVVDPDPVVVVVVVPVVDDPVVVLVVVLLLVLLVCVVVVNDLVVSCVVSVHDSVSNVVSNVLSPDVVRPSVVVVVVVVVVVD